Protein AF-A0AAD8AH77-F1 (afdb_monomer)

InterPro domains:
  IPR001048 Aspartate/glutamate/uridylate kinase [PF00696] (57-214)
  IPR001057 Glutamate/acetylglutamate kin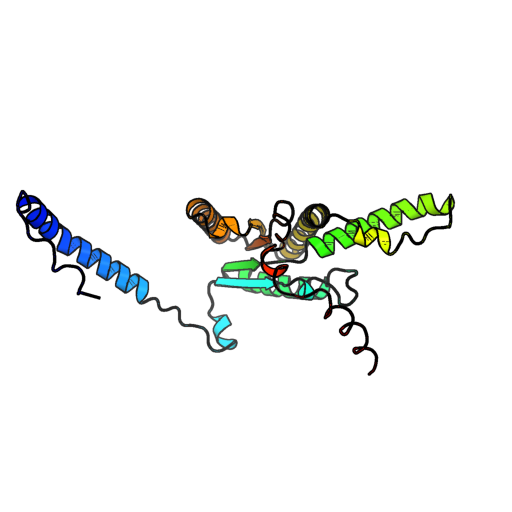ase [PR00474] (94-108)
  IPR001057 Glutamate/acetylglutamate kinase [PR00474] (146-174)
  IPR001057 Glutamate/acetylglutamate kinase [PR00474] (186-207)
  IPR036393 Acetylglutamate kinase-like superfamily [G3DSA:3.40.1160.10] (52-229)
  IPR036393 Acetylglutamate kinase-like superfamily [SSF53633] (56-211)

Solvent-accessible surface area (backbone atoms only — not comparable to full-atom values): 14225 Å² total; per-residue (Å²): 139,92,79,82,83,85,83,84,88,81,91,80,88,54,68,68,56,51,54,56,48,60,71,40,46,65,57,49,51,51,50,47,49,50,52,46,59,61,60,65,64,64,72,81,74,78,86,49,80,80,51,58,80,74,50,60,64,46,78,50,75,43,52,40,79,58,46,33,35,95,83,73,77,45,68,26,56,72,59,47,50,56,50,51,50,54,50,48,52,46,34,74,74,71,30,48,47,35,37,36,49,60,42,27,40,61,49,10,45,49,54,50,48,53,52,49,51,60,57,38,65,67,49,45,80,76,52,88,76,76,84,52,80,70,53,57,66,72,70,56,55,60,32,62,17,15,51,56,10,41,56,52,52,48,54,50,52,49,58,57,36,49,78,72,74,45,51,67,42,86,43,74,44,56,78,65,42,73,72,40,69,64,50,34,50,52,51,52,51,53,53,51,49,38,47,73,70,69,27,35,41,41,33,32,70,39,50,54,77,52,76,73,87,76,75,67,71,82,70,69,80,79,66,72,95,72,64,76,69,70,71,76,74,77,83,80,88,135

Mean predicted aligned error: 16.19 Å

Structure (mmCIF, N/CA/C/O backbone):
data_AF-A0AAD8AH77-F1
#
_entry.id   AF-A0AAD8AH77-F1
#
loop_
_atom_site.group_PDB
_atom_site.id
_atom_site.type_symbol
_atom_site.label_atom_id
_atom_site.label_alt_id
_atom_site.label_comp_id
_atom_site.label_asym_id
_atom_site.label_entity_id
_atom_site.label_seq_id
_atom_site.pdbx_PDB_ins_code
_atom_site.Cartn_x
_atom_site.Cartn_y
_atom_site.Cartn_z
_atom_site.occupancy
_atom_site.B_iso_or_equiv
_atom_site.auth_seq_id
_atom_site.auth_comp_id
_atom_site.auth_asym_id
_atom_site.auth_atom_id
_atom_site.pdbx_PDB_model_num
ATOM 1 N N . SER A 1 1 ? -6.897 -41.666 8.886 1.00 44.44 1 SER A N 1
ATOM 2 C CA . SER A 1 1 ? -5.521 -41.990 8.441 1.00 44.44 1 SER A CA 1
ATOM 3 C C . SER A 1 1 ? -4.723 -42.708 9.539 1.00 44.44 1 SER A C 1
ATOM 5 O O . SER A 1 1 ? -3.563 -42.404 9.7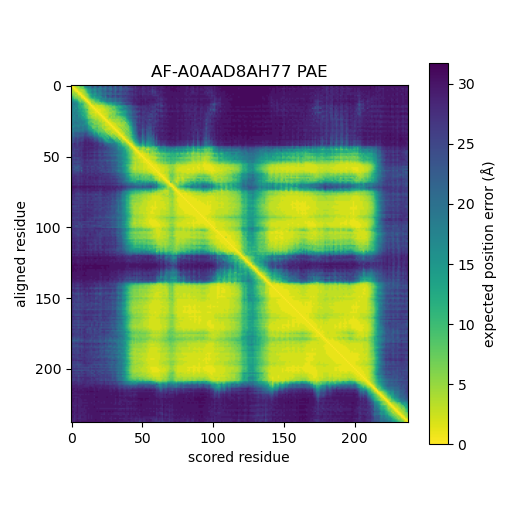74 1.00 44.44 1 SER A O 1
ATOM 7 N N . LEU A 1 2 ? -5.311 -43.738 10.163 1.00 33.12 2 LEU A N 1
ATOM 8 C CA . LEU A 1 2 ? -4.716 -44.534 11.250 1.00 33.12 2 LEU A CA 1
ATOM 9 C C . LEU A 1 2 ? -4.253 -45.918 10.740 1.00 33.12 2 LEU A C 1
ATOM 11 O O . LEU A 1 2 ? -4.530 -46.949 11.340 1.00 33.12 2 LEU A O 1
ATOM 15 N N . LYS A 1 3 ? -3.616 -45.953 9.561 1.00 31.77 3 LYS A N 1
ATOM 16 C CA . LYS A 1 3 ? -3.180 -47.199 8.893 1.00 31.77 3 LYS A CA 1
ATOM 17 C C . LYS A 1 3 ? -1.678 -47.270 8.592 1.00 31.77 3 LYS A C 1
ATOM 19 O O . LYS A 1 3 ? -1.251 -48.207 7.935 1.00 31.77 3 LYS A O 1
ATOM 24 N N . PHE A 1 4 ? -0.871 -46.337 9.104 1.00 31.09 4 PHE A N 1
ATOM 25 C CA . PHE A 1 4 ? 0.578 -46.327 8.850 1.00 31.09 4 PHE A CA 1
ATOM 26 C C . PHE A 1 4 ? 1.448 -46.728 10.056 1.00 31.09 4 PHE A C 1
ATOM 28 O O . PHE A 1 4 ? 2.666 -46.740 9.949 1.00 31.09 4 PHE A O 1
ATOM 35 N N . LEU A 1 5 ? 0.852 -47.099 11.197 1.00 31.52 5 LEU A N 1
ATOM 36 C CA . LEU A 1 5 ? 1.601 -47.346 12.441 1.00 31.52 5 LEU A CA 1
ATOM 37 C C . LEU A 1 5 ? 1.600 -48.805 12.938 1.00 31.52 5 LEU A C 1
ATOM 39 O O . LEU A 1 5 ? 1.850 -49.039 14.115 1.00 31.52 5 LEU A O 1
ATOM 43 N N . TYR A 1 6 ? 1.327 -49.794 12.076 1.00 32.38 6 TYR A N 1
ATOM 44 C CA . TYR A 1 6 ? 1.294 -51.212 12.488 1.00 32.38 6 TYR A CA 1
ATOM 45 C C . TYR A 1 6 ? 2.443 -52.083 11.954 1.00 32.38 6 TYR A C 1
ATOM 47 O O . TYR A 1 6 ? 2.422 -53.296 12.126 1.00 32.38 6 TYR A O 1
ATOM 55 N N . SER A 1 7 ? 3.481 -51.504 11.348 1.00 33.69 7 SER A N 1
ATOM 56 C CA . SER A 1 7 ? 4.607 -52.296 10.835 1.00 33.69 7 SER A CA 1
ATOM 57 C C . SER A 1 7 ? 5.953 -51.734 11.269 1.00 33.69 7 SER A C 1
ATOM 59 O O . SER A 1 7 ? 6.681 -51.163 10.468 1.00 33.69 7 SER A O 1
ATOM 61 N N . MET A 1 8 ? 6.284 -51.910 12.548 1.00 30.53 8 MET A N 1
ATOM 62 C CA . MET A 1 8 ? 7.671 -51.963 13.024 1.00 30.53 8 MET A CA 1
ATOM 63 C C . MET A 1 8 ? 7.708 -52.646 14.400 1.00 30.53 8 MET A C 1
ATOM 65 O O . MET A 1 8 ? 7.742 -52.014 15.451 1.00 30.53 8 MET A O 1
ATOM 69 N N . LYS A 1 9 ? 7.670 -53.980 14.401 1.00 37.22 9 LYS A N 1
ATOM 70 C CA . LYS A 1 9 ? 8.112 -54.792 15.539 1.00 37.22 9 LYS A CA 1
ATOM 71 C C . LYS A 1 9 ? 9.383 -55.508 15.115 1.00 37.22 9 LYS A C 1
ATOM 73 O O . LYS A 1 9 ? 9.257 -56.520 14.453 1.00 37.22 9 LYS A O 1
ATOM 78 N N . HIS A 1 10 ? 10.558 -55.030 15.531 1.00 32.75 10 HIS A N 1
ATOM 79 C CA . HIS A 1 10 ? 11.691 -55.896 15.887 1.00 32.75 10 HIS A CA 1
ATOM 80 C C . HIS A 1 10 ? 12.702 -55.168 16.802 1.00 32.75 10 HIS A C 1
ATOM 82 O O . HIS A 1 10 ? 13.381 -54.237 16.398 1.00 32.75 10 HIS A O 1
ATOM 88 N N . LYS A 1 11 ? 12.735 -55.642 18.059 1.00 36.81 11 LYS A N 1
ATOM 89 C CA . LYS A 1 11 ? 13.853 -55.790 19.018 1.00 36.81 11 LYS A CA 1
ATOM 90 C C . LYS A 1 11 ? 14.932 -54.687 19.129 1.00 36.81 11 LYS A C 1
ATOM 92 O O . LYS A 1 11 ? 15.942 -54.750 18.447 1.00 36.81 11 LYS A O 1
ATOM 97 N N . PHE A 1 12 ? 14.772 -53.802 20.119 1.00 36.53 12 PHE A N 1
ATOM 98 C CA . PHE A 1 12 ? 15.587 -53.616 21.349 1.00 36.53 12 PHE A CA 1
ATOM 99 C C . PHE A 1 12 ? 15.437 -52.162 21.855 1.00 36.53 12 PHE A C 1
ATOM 101 O O . PHE A 1 12 ? 15.471 -51.220 21.077 1.00 36.53 12 PHE A O 1
ATOM 108 N N . SER A 1 13 ? 15.251 -51.998 23.172 1.00 44.28 13 SER A N 1
ATOM 109 C CA . SER A 1 13 ? 15.088 -50.723 23.907 1.00 44.28 13 SER A CA 1
ATOM 110 C C . SER A 1 13 ? 13.854 -49.863 23.568 1.00 44.28 13 SER A C 1
ATOM 112 O O . SER A 1 13 ? 13.966 -48.724 23.131 1.00 44.28 13 SER A O 1
ATOM 114 N N . MET A 1 14 ? 12.644 -50.378 23.816 1.00 40.84 14 MET A N 1
ATOM 115 C CA . MET A 1 14 ? 11.400 -49.591 23.680 1.00 40.84 14 MET A CA 1
ATOM 116 C C . MET A 1 14 ? 10.629 -49.382 24.993 1.00 40.84 14 MET A C 1
ATOM 118 O O . MET A 1 14 ? 9.671 -48.620 25.006 1.00 40.84 14 MET A O 1
ATOM 122 N N . ALA A 1 15 ? 11.035 -49.991 26.114 1.00 45.28 15 ALA A N 1
ATOM 123 C CA . ALA A 1 15 ? 10.311 -49.842 27.384 1.00 45.28 15 ALA A CA 1
ATOM 124 C C . ALA A 1 15 ? 10.416 -48.416 27.965 1.00 45.28 15 ALA A C 1
ATOM 126 O O . ALA A 1 15 ? 9.413 -47.845 28.388 1.00 45.28 15 ALA A O 1
ATOM 127 N N . HIS A 1 16 ? 11.604 -47.799 27.912 1.00 45.91 16 HIS A N 1
ATOM 128 C CA . HIS A 1 16 ? 11.794 -46.405 28.339 1.00 45.91 16 HIS A CA 1
ATOM 129 C C . HIS A 1 16 ? 11.149 -45.399 27.382 1.00 45.91 16 HIS A C 1
ATOM 131 O O . HIS A 1 16 ? 10.589 -44.399 27.828 1.00 45.91 16 HIS A O 1
ATOM 137 N N . ILE A 1 17 ? 11.163 -45.691 26.079 1.00 49.69 17 ILE A N 1
ATOM 138 C CA . ILE A 1 17 ? 10.501 -44.860 25.069 1.00 49.69 17 ILE A CA 1
ATOM 139 C C . ILE A 1 17 ? 8.985 -44.918 25.274 1.00 49.69 17 ILE A C 1
ATOM 141 O O . ILE A 1 17 ? 8.344 -43.877 25.283 1.00 49.69 17 ILE A O 1
ATOM 145 N N . TRP A 1 18 ? 8.419 -46.098 25.546 1.00 42.09 18 TRP A N 1
ATOM 146 C CA . TRP A 1 18 ? 6.989 -46.274 25.813 1.00 42.09 18 TRP A CA 1
ATOM 147 C C . TRP A 1 18 ? 6.522 -45.559 27.090 1.00 42.09 18 TRP A C 1
ATOM 149 O O . TRP A 1 18 ? 5.491 -44.890 27.068 1.00 42.09 18 TRP A O 1
ATOM 159 N N . HIS A 1 19 ? 7.303 -45.613 28.176 1.00 48.53 19 HIS A N 1
ATOM 160 C CA . HIS A 1 19 ? 7.002 -44.867 29.407 1.00 48.53 19 HIS A CA 1
ATOM 161 C C . HIS A 1 19 ? 7.110 -43.343 29.227 1.00 48.53 19 HIS A C 1
ATOM 163 O O . HIS A 1 19 ? 6.279 -42.607 29.757 1.00 48.53 19 HIS A O 1
ATOM 169 N N . SER A 1 20 ? 8.091 -42.866 28.451 1.00 49.56 20 SER A N 1
ATOM 170 C CA . SER A 1 20 ? 8.230 -41.444 28.099 1.00 49.56 20 SER A CA 1
ATOM 171 C C . SER A 1 20 ? 7.112 -40.969 27.157 1.00 49.56 20 SER A C 1
ATOM 173 O O . SER A 1 20 ? 6.631 -39.846 27.271 1.00 49.56 20 SER A O 1
ATOM 175 N N . PHE A 1 21 ? 6.620 -41.848 26.282 1.00 44.00 21 PHE A N 1
ATOM 176 C CA . PHE A 1 21 ? 5.476 -41.572 25.413 1.00 44.00 21 PHE A CA 1
ATOM 177 C C . PHE A 1 21 ? 4.159 -41.520 26.206 1.00 44.00 21 PHE A C 1
ATOM 179 O O . PHE A 1 21 ? 3.328 -40.644 25.974 1.00 44.00 21 PHE A O 1
ATOM 186 N N . GLN A 1 22 ? 3.983 -42.405 27.198 1.00 49.88 22 GLN A N 1
ATOM 187 C CA . GLN A 1 22 ? 2.815 -42.394 28.086 1.00 49.88 22 GLN A CA 1
ATOM 188 C C . GLN A 1 22 ? 2.748 -41.159 28.990 1.00 49.88 22 GLN A C 1
ATOM 190 O O . GLN A 1 22 ? 1.652 -40.656 29.232 1.00 49.88 22 GLN A O 1
ATOM 195 N N . SER A 1 23 ? 3.887 -40.631 29.451 1.00 55.12 23 SER A N 1
ATOM 196 C CA . SER A 1 23 ? 3.912 -39.394 30.244 1.00 55.12 23 SER A CA 1
ATOM 197 C C . SER A 1 23 ? 3.643 -38.135 29.408 1.00 55.12 23 SER A C 1
ATOM 199 O O . SER A 1 23 ? 3.200 -37.123 29.952 1.00 55.12 23 SER A O 1
ATOM 201 N N . GLN A 1 24 ? 3.840 -38.204 28.085 1.00 49.66 24 GLN A N 1
ATOM 202 C CA . GLN A 1 24 ? 3.548 -37.122 27.139 1.00 49.66 24 GLN A CA 1
ATOM 203 C C . GLN A 1 24 ? 2.138 -37.189 26.528 1.00 49.66 24 GLN A C 1
ATOM 205 O O . GLN A 1 24 ? 1.665 -36.176 26.016 1.00 49.66 24 GLN A O 1
ATOM 210 N N . LEU A 1 25 ? 1.426 -38.320 26.622 1.00 50.81 25 LEU A N 1
ATOM 211 C CA . LEU A 1 25 ? 0.045 -38.469 26.128 1.00 50.81 25 LEU A CA 1
ATOM 212 C C . LEU A 1 25 ? -0.928 -37.393 26.662 1.00 50.81 25 LEU A C 1
ATOM 214 O O . LEU A 1 25 ? -1.673 -36.842 25.851 1.00 50.81 25 LEU A O 1
ATOM 218 N N . PRO A 1 26 ? -0.911 -36.999 27.955 1.00 54.31 26 PRO A N 1
ATOM 219 C CA . PRO A 1 26 ? -1.757 -35.909 28.450 1.00 54.31 26 PRO A CA 1
ATOM 220 C C . PRO A 1 26 ? -1.377 -34.536 27.873 1.00 54.31 26 PRO A C 1
ATOM 222 O O . PRO A 1 26 ? -2.256 -33.727 27.582 1.00 54.31 26 PRO A O 1
ATOM 225 N N . GLN A 1 27 ? -0.080 -34.268 27.660 1.00 54.72 27 GLN A N 1
ATOM 226 C CA . GLN A 1 27 ? 0.399 -33.018 27.050 1.00 54.72 27 GLN A CA 1
ATOM 227 C C . GLN A 1 27 ? 0.084 -32.957 25.553 1.00 54.72 27 GLN A C 1
ATOM 229 O O . GLN A 1 27 ? -0.273 -31.896 25.044 1.00 54.72 27 GLN A O 1
ATOM 234 N N . MET A 1 28 ? 0.153 -34.090 24.852 1.00 51.53 28 MET A N 1
ATOM 235 C CA . MET A 1 28 ? -0.241 -34.199 23.450 1.00 51.53 28 MET A CA 1
ATOM 236 C C . MET A 1 28 ? -1.752 -34.079 23.280 1.00 51.53 28 MET A C 1
ATOM 238 O O . MET A 1 28 ? -2.178 -33.352 22.394 1.00 51.53 28 MET A O 1
ATOM 242 N N . ALA A 1 29 ? -2.556 -34.659 24.176 1.00 53.12 29 ALA A N 1
ATOM 243 C CA . ALA A 1 29 ? -4.005 -34.461 24.200 1.00 53.12 29 ALA A CA 1
ATOM 244 C C . ALA A 1 29 ? -4.386 -32.999 24.499 1.00 53.12 29 ALA A C 1
ATOM 246 O O . ALA A 1 29 ? -5.311 -32.474 23.887 1.00 53.12 29 ALA A O 1
ATOM 247 N N . GLN A 1 30 ? -3.644 -32.299 25.368 1.00 51.59 30 GLN A N 1
ATOM 248 C CA . GLN A 1 30 ? -3.813 -30.856 25.594 1.00 51.59 30 GLN A CA 1
ATOM 249 C C . GLN A 1 30 ? -3.328 -30.000 24.411 1.00 51.59 30 GLN A C 1
ATOM 251 O O . GLN A 1 30 ? -3.926 -28.961 24.132 1.00 51.59 30 GLN A O 1
ATOM 256 N N . MET A 1 31 ? -2.276 -30.407 23.689 1.00 51.34 31 MET A N 1
ATOM 257 C CA . MET A 1 31 ? -1.846 -29.755 22.443 1.00 51.34 31 MET A CA 1
ATOM 258 C C . MET A 1 31 ? -2.809 -30.023 21.287 1.00 51.34 31 MET A C 1
ATOM 260 O O . MET A 1 31 ? -3.047 -29.118 20.494 1.00 51.34 31 MET A O 1
ATOM 264 N N . GLU A 1 32 ? -3.391 -31.218 21.195 1.00 50.78 32 GLU A N 1
ATOM 265 C CA . GLU A 1 32 ? -4.454 -31.550 20.248 1.00 50.78 32 GLU A CA 1
ATOM 266 C C . GLU A 1 32 ? -5.732 -30.806 20.600 1.00 50.78 32 GLU A C 1
ATOM 268 O O . GLU A 1 32 ? -6.291 -30.174 19.717 1.00 50.78 32 GLU A O 1
ATOM 273 N N . GLN A 1 33 ? -6.147 -30.736 21.866 1.00 48.91 33 GLN A N 1
ATOM 274 C CA . GLN A 1 33 ? -7.271 -29.895 22.288 1.00 48.91 33 GLN A CA 1
ATOM 275 C C . GLN A 1 33 ? -7.004 -28.410 22.018 1.00 48.91 33 GLN A C 1
ATOM 277 O O . GLN A 1 33 ? -7.863 -27.750 21.446 1.00 48.91 33 GLN A O 1
ATOM 282 N N . LYS A 1 34 ? -5.804 -27.877 22.302 1.00 46.44 34 LYS A N 1
ATOM 283 C CA . LYS A 1 34 ? -5.429 -26.505 21.904 1.00 46.44 34 LYS A CA 1
ATOM 284 C C . LYS A 1 34 ? -5.451 -26.322 20.385 1.00 46.44 34 LYS A C 1
ATOM 286 O O . LYS A 1 34 ? -5.966 -25.313 19.918 1.00 46.44 34 LYS A O 1
ATOM 291 N N . ARG A 1 35 ? -4.954 -27.283 19.598 1.00 45.41 35 ARG A N 1
ATOM 292 C CA . ARG A 1 35 ? -5.036 -27.266 18.123 1.00 45.41 35 ARG A CA 1
ATOM 293 C C . ARG A 1 35 ? -6.480 -27.352 17.626 1.00 45.41 35 ARG A C 1
ATOM 295 O O . ARG A 1 35 ? -6.804 -26.710 16.634 1.00 45.41 35 ARG A O 1
ATOM 302 N N . THR A 1 36 ? -7.346 -28.080 18.325 1.00 43.41 36 THR A N 1
ATOM 303 C CA . THR A 1 36 ? -8.767 -28.244 17.986 1.00 43.41 36 THR A CA 1
ATOM 304 C C . THR A 1 36 ? -9.553 -26.974 18.320 1.00 43.41 36 THR A C 1
ATOM 306 O O . THR A 1 36 ? -10.278 -26.482 17.467 1.00 43.41 36 THR A O 1
ATOM 309 N N . VAL A 1 37 ? -9.299 -26.343 19.473 1.00 50.31 37 VAL A N 1
ATOM 310 C CA . VAL A 1 37 ? -9.876 -25.040 19.863 1.00 50.31 37 VAL A CA 1
ATOM 311 C C . VAL A 1 37 ? -9.377 -23.902 18.957 1.00 50.31 37 VAL A C 1
ATOM 313 O O . VAL A 1 37 ? -10.133 -22.993 18.617 1.00 50.31 37 VAL A O 1
ATOM 316 N N . ILE A 1 38 ? -8.119 -23.953 18.500 1.00 51.03 38 ILE A N 1
ATOM 317 C CA . ILE A 1 38 ? -7.594 -23.020 17.486 1.00 51.03 38 ILE A CA 1
ATOM 318 C C . ILE A 1 38 ? -8.266 -23.260 16.118 1.00 51.03 38 ILE A C 1
ATOM 320 O O . ILE A 1 38 ? -8.552 -22.291 15.413 1.00 51.03 38 ILE A 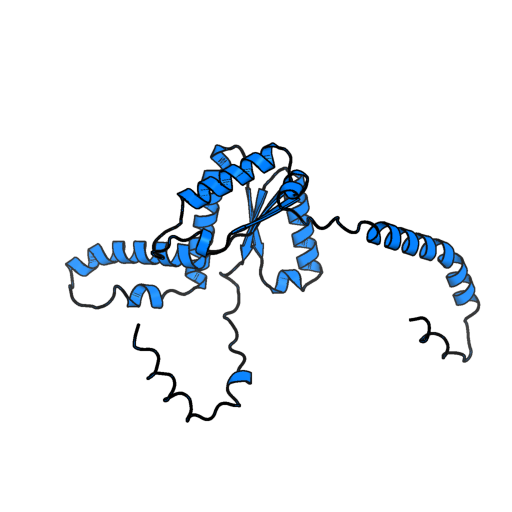O 1
ATOM 324 N N . ASN A 1 39 ? -8.586 -24.512 15.769 1.00 43.88 39 ASN A N 1
ATOM 325 C CA . ASN A 1 39 ? -9.298 -24.879 14.536 1.00 43.88 39 ASN A CA 1
ATOM 326 C C . ASN A 1 39 ? -10.818 -24.628 14.576 1.00 43.88 39 ASN A C 1
ATOM 328 O O . ASN A 1 39 ? -11.436 -24.503 13.519 1.00 43.88 39 ASN A O 1
ATOM 332 N N . GLU A 1 40 ? -11.429 -24.511 15.758 1.00 41.88 40 GLU A N 1
ATOM 333 C CA . GLU A 1 40 ? -12.857 -24.195 15.924 1.00 41.88 40 GLU A CA 1
ATOM 334 C C . GLU A 1 40 ? -13.186 -22.710 15.764 1.00 41.88 40 GLU A C 1
ATOM 336 O O . GLU A 1 40 ? -14.344 -22.361 15.531 1.00 41.88 40 GLU A O 1
ATOM 341 N N . ARG A 1 41 ? -12.182 -21.823 15.728 1.00 48.09 41 ARG A N 1
ATOM 342 C CA . ARG A 1 41 ? -12.344 -20.501 15.103 1.00 48.09 41 ARG A CA 1
ATOM 343 C C . ARG A 1 41 ? -12.412 -20.652 13.581 1.00 48.09 41 ARG A C 1
ATOM 345 O O . ARG A 1 41 ? -11.635 -20.041 12.846 1.00 48.09 41 ARG A O 1
ATOM 352 N N . ARG A 1 42 ? -13.378 -21.429 13.082 1.00 51.00 42 ARG A N 1
ATOM 353 C CA . ARG A 1 42 ? -13.903 -21.245 11.729 1.00 51.00 42 ARG A CA 1
ATOM 354 C C . ARG A 1 42 ? -14.344 -19.791 11.660 1.00 51.00 42 ARG A C 1
ATOM 356 O O . ARG A 1 42 ? -15.362 -19.412 12.233 1.00 51.00 42 ARG A O 1
ATOM 363 N N . ARG A 1 43 ? -13.518 -18.958 11.022 1.00 59.66 43 ARG A N 1
ATOM 364 C CA . ARG A 1 43 ? -13.865 -17.579 10.688 1.00 59.66 43 ARG A CA 1
ATOM 365 C C . ARG A 1 43 ? -15.232 -17.638 10.023 1.00 59.66 43 ARG A C 1
ATOM 367 O O . ARG A 1 43 ? -15.366 -18.310 9.003 1.00 59.66 43 ARG A O 1
ATOM 374 N N . VAL A 1 44 ? -16.227 -16.983 10.616 1.00 64.25 44 VAL A N 1
ATOM 375 C CA . VAL A 1 44 ? -17.503 -16.751 9.943 1.00 64.25 44 VAL A CA 1
ATOM 376 C C . VAL A 1 44 ? -17.143 -16.049 8.639 1.00 64.25 44 VAL A C 1
ATOM 378 O O . VAL A 1 44 ? -16.641 -14.926 8.650 1.00 64.25 44 VAL A O 1
ATOM 381 N N . MET A 1 45 ? -17.257 -16.766 7.524 1.00 70.94 45 MET A N 1
ATOM 382 C CA . MET A 1 45 ? -17.053 -16.177 6.212 1.00 70.94 45 MET A CA 1
ATOM 383 C C . MET A 1 45 ? -18.212 -15.215 6.004 1.00 70.94 45 MET A C 1
ATOM 385 O O . MET A 1 45 ? -19.371 -15.614 6.123 1.00 70.94 45 MET A O 1
ATOM 389 N N . PHE A 1 46 ? -17.902 -13.947 5.751 1.00 79.19 46 PHE A N 1
ATOM 390 C CA . PHE A 1 46 ? -18.932 -12.986 5.395 1.00 79.19 46 PHE A CA 1
ATOM 391 C C . PHE A 1 46 ? -19.540 -13.412 4.057 1.00 79.19 46 PHE A C 1
ATOM 393 O O . PHE A 1 46 ? -18.828 -13.546 3.064 1.00 79.19 46 PHE A O 1
ATOM 400 N N . THR A 1 47 ? -20.842 -13.667 4.051 1.00 80.88 47 THR A N 1
ATOM 401 C CA . THR A 1 47 ? -21.618 -14.041 2.866 1.00 80.88 47 THR A CA 1
ATOM 402 C C . THR A 1 47 ? -22.317 -12.838 2.242 1.00 80.88 47 THR A C 1
ATOM 404 O O . THR A 1 47 ? -22.609 -12.864 1.051 1.00 80.88 47 THR A O 1
ATOM 407 N N . ASP A 1 48 ? -22.546 -11.771 3.015 1.00 83.44 48 ASP A N 1
ATOM 408 C CA . ASP A 1 48 ? -23.214 -10.551 2.558 1.00 83.44 48 ASP A CA 1
ATOM 409 C C . ASP A 1 48 ? -22.382 -9.295 2.856 1.00 83.44 48 ASP A C 1
ATOM 411 O O . ASP A 1 48 ? -21.744 -9.171 3.907 1.00 83.44 48 ASP A O 1
ATOM 415 N N . ARG A 1 49 ? -22.430 -8.316 1.944 1.00 82.06 49 ARG A N 1
ATOM 416 C CA . ARG A 1 49 ? -21.689 -7.052 2.062 1.00 82.06 49 ARG A CA 1
ATOM 417 C C . ARG A 1 49 ? -22.033 -6.281 3.340 1.00 82.06 49 ARG A C 1
ATOM 419 O O . ARG A 1 49 ? -21.155 -5.645 3.917 1.00 82.06 49 ARG A O 1
ATOM 426 N N . LYS A 1 50 ? -23.272 -6.364 3.831 1.00 84.81 50 LYS A N 1
ATOM 427 C CA . LYS A 1 50 ? -23.710 -5.719 5.079 1.00 84.81 50 LYS A CA 1
ATOM 428 C C . LYS A 1 50 ? -22.984 -6.267 6.301 1.00 84.81 50 LYS A C 1
ATOM 430 O O . LYS A 1 50 ? -22.925 -5.579 7.316 1.00 84.81 50 LYS A O 1
ATOM 435 N N . GLN A 1 51 ? -22.432 -7.477 6.229 1.00 83.56 51 GLN A N 1
ATOM 436 C CA . GLN A 1 51 ? -21.702 -8.078 7.342 1.00 83.56 51 GLN A CA 1
ATOM 437 C C . GLN A 1 51 ? -20.289 -7.500 7.497 1.00 83.56 51 GLN A C 1
ATOM 439 O O . GLN A 1 51 ? -19.727 -7.575 8.588 1.00 83.56 51 GLN A O 1
ATOM 444 N N . LEU A 1 52 ? -19.746 -6.839 6.464 1.00 81.25 52 LEU A N 1
ATOM 445 C CA . LEU A 1 52 ? -18.440 -6.169 6.529 1.00 81.25 52 LEU A CA 1
ATOM 446 C C . LEU A 1 52 ? -18.391 -5.062 7.592 1.00 81.25 52 LEU A C 1
ATOM 448 O O . LEU A 1 52 ? -17.314 -4.724 8.077 1.00 81.25 52 LEU A O 1
ATOM 452 N N . LYS A 1 53 ? -19.546 -4.534 8.023 1.00 82.06 53 LYS A N 1
ATOM 453 C CA . LYS A 1 53 ? -19.620 -3.573 9.134 1.00 82.06 53 LYS A CA 1
ATOM 454 C C . LYS A 1 53 ? -19.135 -4.149 10.473 1.00 82.06 53 LYS A C 1
ATOM 456 O O . LYS A 1 53 ? -18.765 -3.388 11.350 1.00 82.06 53 LYS A O 1
ATOM 461 N N . TYR A 1 54 ? -19.118 -5.474 10.618 1.00 84.56 54 TYR A N 1
ATOM 462 C CA . TYR A 1 54 ? -18.637 -6.166 11.817 1.00 84.56 54 TYR A CA 1
ATOM 463 C C . TYR A 1 54 ? -17.177 -6.627 11.696 1.00 84.56 54 TYR A C 1
ATOM 465 O O . TYR A 1 54 ? -16.645 -7.262 12.608 1.00 84.56 54 TYR A O 1
ATOM 473 N N . ALA A 1 55 ? -16.520 -6.365 10.564 1.00 88.19 55 ALA A N 1
ATOM 474 C CA . ALA A 1 55 ? -15.142 -6.771 10.356 1.00 88.19 55 ALA A CA 1
ATOM 475 C C . ALA A 1 55 ? -14.196 -5.904 11.198 1.00 88.19 55 ALA A C 1
ATOM 477 O O . ALA A 1 55 ? -14.053 -4.707 10.956 1.00 88.19 55 ALA A O 1
ATOM 478 N N . ARG A 1 56 ? -13.508 -6.539 12.154 1.00 91.56 56 ARG A N 1
ATOM 479 C CA . ARG A 1 56 ? -12.458 -5.900 12.965 1.00 91.56 56 ARG A CA 1
ATOM 480 C C . ARG A 1 56 ? -11.247 -5.477 12.130 1.00 91.56 56 ARG A C 1
ATOM 482 O O . ARG A 1 56 ? -10.648 -4.445 12.407 1.00 91.56 56 ARG A O 1
ATOM 489 N N . ARG A 1 57 ? -10.868 -6.300 11.147 1.00 93.19 57 ARG A N 1
ATOM 490 C CA . ARG A 1 57 ? -9.709 -6.076 10.278 1.00 93.19 57 ARG A CA 1
ATOM 491 C C . ARG A 1 57 ? -10.146 -6.007 8.825 1.00 93.19 57 ARG A C 1
ATOM 493 O O . ARG A 1 57 ? -10.812 -6.922 8.342 1.00 93.19 57 ARG A O 1
ATOM 500 N N . LEU A 1 58 ? -9.737 -4.945 8.146 1.00 94.25 58 LEU A N 1
ATOM 501 C CA . LEU A 1 58 ? -10.055 -4.656 6.756 1.00 94.25 58 LEU A CA 1
ATOM 502 C C . LEU A 1 58 ? -8.772 -4.674 5.929 1.00 94.25 58 LEU A C 1
ATOM 504 O O . LEU A 1 58 ? -7.809 -3.984 6.248 1.00 94.25 58 LEU A O 1
ATOM 508 N N . VAL A 1 59 ? -8.768 -5.464 4.855 1.00 95.56 59 VAL A N 1
ATOM 509 C CA . VAL A 1 59 ? -7.707 -5.443 3.842 1.00 95.56 59 VAL A CA 1
ATOM 510 C C . VAL A 1 59 ? -8.304 -4.868 2.567 1.00 95.56 59 VAL A C 1
ATOM 512 O O . VA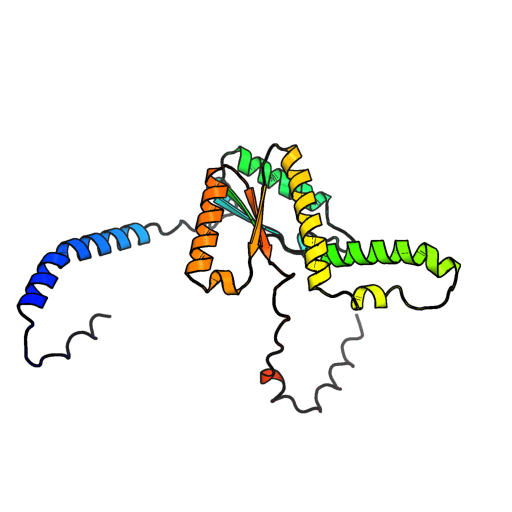L A 1 59 ? -9.152 -5.500 1.938 1.00 95.56 59 VAL A O 1
ATOM 515 N N . VAL A 1 60 ? -7.878 -3.665 2.198 1.00 94.94 60 VAL A N 1
ATOM 516 C CA . VAL A 1 60 ? -8.391 -2.923 1.045 1.00 94.94 60 VAL A CA 1
ATOM 517 C C . VAL A 1 60 ? -7.384 -3.018 -0.090 1.00 94.94 60 VAL A C 1
ATOM 519 O O . VAL A 1 60 ? -6.289 -2.467 -0.008 1.00 94.94 60 VAL A O 1
ATOM 522 N N . LYS A 1 61 ? -7.746 -3.738 -1.155 1.00 94.62 61 LYS A N 1
ATOM 523 C CA . LYS A 1 61 ? -6.897 -3.897 -2.338 1.00 94.62 61 LYS A CA 1
ATOM 524 C C . LYS A 1 61 ? -7.276 -2.893 -3.423 1.00 94.62 61 LYS A C 1
ATOM 526 O O . LYS A 1 61 ? -8.416 -2.863 -3.877 1.00 94.62 61 LYS A O 1
ATOM 531 N N . LEU A 1 62 ? -6.284 -2.154 -3.897 1.00 91.31 62 LEU A N 1
ATOM 532 C CA . LEU A 1 62 ? -6.362 -1.213 -5.004 1.00 91.31 62 LEU A CA 1
ATOM 533 C C . LEU A 1 62 ? -5.552 -1.763 -6.180 1.00 91.31 62 LEU A C 1
ATOM 535 O O . LEU A 1 62 ? -4.326 -1.846 -6.126 1.00 91.31 62 LEU A O 1
ATOM 539 N N . GLY A 1 63 ? -6.245 -2.177 -7.240 1.00 86.00 63 GLY A N 1
ATOM 540 C CA . GLY A 1 63 ? -5.600 -2.579 -8.491 1.00 86.00 63 GLY A CA 1
ATOM 541 C C . GLY A 1 63 ? -5.170 -1.371 -9.326 1.00 86.00 63 GLY A C 1
ATOM 542 O O . GLY A 1 63 ? -5.699 -0.275 -9.143 1.00 86.00 63 GLY A O 1
ATOM 543 N N . SER A 1 64 ? -4.267 -1.582 -10.287 1.00 77.94 64 SER A N 1
ATOM 544 C CA . SER A 1 64 ? -3.761 -0.514 -11.163 1.00 77.94 64 SER A CA 1
ATOM 545 C C . SER A 1 64 ? -4.883 0.271 -11.845 1.00 77.94 64 SER A C 1
ATOM 547 O O . SER A 1 64 ? -4.861 1.489 -11.780 1.00 77.94 64 SER A O 1
ATOM 549 N N . ALA A 1 65 ? -5.925 -0.396 -12.355 1.00 78.25 65 ALA A N 1
ATOM 550 C CA . ALA A 1 65 ? -7.072 0.255 -13.006 1.00 78.25 65 ALA A CA 1
ATOM 551 C C . ALA A 1 65 ? -7.896 1.178 -12.083 1.00 78.25 65 ALA A C 1
ATOM 553 O O . ALA A 1 65 ? -8.606 2.068 -12.544 1.00 78.25 65 ALA A O 1
ATOM 554 N N . VAL A 1 66 ? -7.824 0.971 -10.764 1.00 77.50 66 VAL A N 1
ATOM 555 C CA . VAL A 1 66 ? -8.473 1.858 -9.785 1.00 77.50 66 VAL A CA 1
ATOM 556 C C . VAL A 1 66 ? -7.611 3.097 -9.554 1.00 77.50 66 VAL A C 1
ATOM 558 O O . VAL A 1 66 ? -8.140 4.188 -9.351 1.00 77.50 66 VAL A O 1
ATOM 561 N N . ILE A 1 67 ? -6.293 2.929 -9.610 1.00 75.94 67 ILE A N 1
ATOM 562 C CA . ILE A 1 67 ? -5.302 3.963 -9.323 1.00 75.94 67 ILE A CA 1
ATOM 563 C C . ILE A 1 67 ? -5.043 4.839 -10.556 1.00 75.94 67 ILE A C 1
ATOM 565 O O . ILE A 1 67 ? -4.781 6.026 -10.392 1.00 75.94 67 ILE A O 1
ATOM 569 N N . THR A 1 68 ? -5.155 4.301 -11.771 1.00 75.88 68 THR A N 1
ATOM 570 C CA . THR A 1 68 ? -4.953 5.030 -13.030 1.00 75.88 68 THR A CA 1
ATOM 571 C C . THR A 1 68 ? -6.269 5.544 -13.615 1.00 75.88 68 THR A C 1
ATOM 573 O O . THR A 1 68 ? -7.351 4.995 -13.382 1.00 75.88 68 THR A O 1
ATOM 576 N N . ARG A 1 69 ? -6.183 6.641 -14.367 1.00 75.62 69 ARG A N 1
ATOM 577 C CA . ARG A 1 69 ? -7.262 7.136 -15.226 1.00 75.62 69 ARG A CA 1
ATOM 578 C C . ARG A 1 69 ? -7.371 6.273 -16.488 1.00 75.62 69 ARG A C 1
ATOM 580 O O . ARG A 1 69 ? -6.439 5.555 -16.841 1.00 75.62 69 ARG A O 1
ATOM 587 N N . GLU A 1 70 ? -8.526 6.347 -17.144 1.00 64.06 70 GLU A N 1
ATOM 588 C CA . GLU A 1 70 ? -8.839 5.599 -18.375 1.00 64.06 70 GLU A CA 1
ATOM 589 C C . GLU A 1 70 ? -7.979 6.025 -19.571 1.00 64.06 70 GLU A C 1
ATOM 591 O O . GLU A 1 70 ? -7.785 5.244 -20.492 1.00 64.06 70 GLU A O 1
ATOM 596 N N . ASP A 1 71 ? -7.425 7.237 -19.529 1.00 60.19 71 ASP A N 1
ATOM 597 C CA . ASP A 1 71 ? -6.478 7.753 -20.520 1.00 60.19 71 ASP A CA 1
ATOM 598 C C . ASP A 1 71 ? -5.052 7.202 -20.336 1.00 60.19 71 ASP A C 1
ATOM 600 O O . ASP A 1 71 ? -4.161 7.593 -21.076 1.00 60.19 71 ASP A O 1
ATOM 604 N N . GLU A 1 72 ? -4.810 6.342 -19.335 1.00 57.69 72 GLU A N 1
ATOM 605 C CA . GLU A 1 72 ? -3.484 5.833 -18.935 1.00 57.69 72 GLU A CA 1
ATOM 606 C C . GLU A 1 72 ? -2.435 6.934 -18.658 1.00 57.69 72 GLU A C 1
ATOM 608 O O . GLU A 1 72 ? -1.244 6.658 -18.495 1.00 57.69 72 GLU A O 1
ATOM 613 N N . HIS A 1 73 ? -2.864 8.194 -18.550 1.00 59.19 73 HIS A N 1
ATOM 614 C CA . HIS A 1 73 ? -1.998 9.373 -18.494 1.00 59.19 73 HIS A CA 1
ATOM 615 C C . HIS A 1 73 ? -2.051 10.086 -17.140 1.00 59.19 73 HIS A C 1
ATOM 617 O O . HIS A 1 73 ? -1.598 11.224 -17.007 1.00 59.19 73 HIS A O 1
ATOM 623 N N . GLY A 1 74 ? -2.590 9.436 -16.109 1.00 66.50 74 GLY A N 1
ATOM 624 C CA . GLY A 1 74 ? -2.736 10.051 -14.797 1.00 66.50 74 GLY A CA 1
ATOM 625 C C . GLY A 1 74 ? -3.163 9.099 -13.696 1.00 66.50 74 GLY A C 1
ATOM 626 O O . GLY A 1 74 ? -3.768 8.054 -13.941 1.00 66.50 74 GLY A O 1
ATOM 627 N N . LEU A 1 75 ? -2.924 9.517 -12.453 1.00 77.00 75 LEU A N 1
ATOM 628 C CA . LEU A 1 75 ? -3.594 8.938 -11.294 1.00 77.00 75 LEU A CA 1
ATOM 629 C C . LEU A 1 75 ? -5.047 9.412 -11.235 1.00 77.00 75 LEU A C 1
ATOM 631 O O . LEU A 1 75 ? -5.343 10.596 -11.412 1.00 77.00 75 LEU A O 1
ATOM 635 N N . ALA A 1 76 ? -5.964 8.501 -10.925 1.00 85.00 76 ALA A N 1
ATOM 636 C CA . ALA A 1 76 ? -7.357 8.809 -10.634 1.00 85.00 76 ALA A CA 1
ATOM 637 C C . ALA A 1 76 ? -7.483 9.401 -9.217 1.00 85.00 76 ALA A C 1
ATOM 639 O O . ALA A 1 76 ? -8.081 8.794 -8.329 1.00 85.00 76 ALA A O 1
ATOM 640 N N . LEU A 1 77 ? -6.907 10.592 -9.001 1.00 85.81 77 LEU A N 1
ATOM 641 C CA . LEU A 1 77 ? -6.781 11.226 -7.682 1.00 85.81 77 LEU A CA 1
ATOM 642 C C . LEU A 1 77 ? -8.114 11.351 -6.939 1.00 85.81 77 LEU A C 1
ATOM 644 O O . LEU A 1 77 ? -8.167 11.030 -5.761 1.00 85.81 77 LEU A O 1
ATOM 648 N N . GLY A 1 78 ? -9.200 11.737 -7.618 1.00 88.69 78 GLY A N 1
ATOM 649 C CA . GLY A 1 78 ? -10.520 11.831 -6.980 1.00 88.69 78 GLY A CA 1
ATOM 650 C C . GLY A 1 78 ? -11.034 10.482 -6.464 1.00 88.69 78 GLY A C 1
ATOM 651 O O . GLY A 1 78 ? -11.574 10.396 -5.364 1.00 88.69 78 GLY A O 1
ATOM 652 N N . ARG A 1 79 ? -10.799 9.400 -7.221 1.00 90.00 79 ARG A N 1
ATOM 653 C CA . ARG A 1 79 ? -11.152 8.039 -6.796 1.00 90.00 79 ARG A CA 1
ATOM 654 C C . ARG A 1 79 ? -10.283 7.596 -5.623 1.00 90.00 79 ARG A C 1
ATOM 656 O O . ARG A 1 79 ? -10.784 6.992 -4.682 1.00 90.00 79 ARG A O 1
ATOM 663 N N . LEU A 1 80 ? -8.993 7.912 -5.678 1.00 91.31 80 LEU A N 1
ATOM 664 C CA . LEU A 1 80 ? -8.046 7.567 -4.630 1.00 91.31 80 LEU A CA 1
ATOM 665 C C . LEU A 1 80 ? -8.357 8.298 -3.319 1.00 91.31 80 LEU A C 1
ATOM 667 O O . LEU A 1 80 ? -8.407 7.653 -2.278 1.00 91.31 80 LEU A O 1
ATOM 671 N N . ALA A 1 81 ? -8.647 9.597 -3.389 1.00 93.12 81 ALA A N 1
ATOM 672 C CA . ALA A 1 81 ? -9.050 10.413 -2.250 1.00 93.12 81 ALA A CA 1
ATOM 673 C C . ALA A 1 81 ? -10.319 9.864 -1.587 1.00 93.12 81 ALA A C 1
ATOM 675 O O . ALA A 1 81 ? -10.319 9.641 -0.383 1.00 93.12 81 ALA A O 1
ATOM 676 N N . SER A 1 82 ? -11.349 9.529 -2.374 1.00 95.00 82 SER A N 1
ATOM 677 C CA . SER A 1 82 ? -12.586 8.933 -1.847 1.00 95.00 82 SER A CA 1
ATOM 678 C C . SER A 1 82 ? -12.358 7.583 -1.152 1.00 95.00 82 SER A C 1
ATOM 680 O O . SER A 1 82 ? -13.039 7.257 -0.181 1.00 95.00 82 SER A O 1
ATOM 682 N N . ILE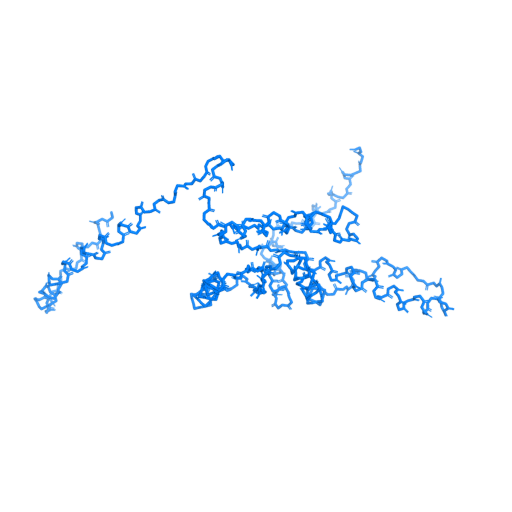 A 1 83 ? -11.403 6.776 -1.627 1.00 94.94 83 ILE A N 1
ATOM 683 C CA . ILE A 1 83 ? -11.063 5.507 -0.969 1.00 94.94 83 ILE A CA 1
ATOM 684 C C . ILE A 1 83 ? -10.258 5.756 0.308 1.00 94.94 83 ILE A C 1
ATOM 686 O O . ILE A 1 83 ? -10.520 5.107 1.317 1.00 94.94 83 ILE A O 1
ATOM 690 N N . VAL A 1 84 ? -9.295 6.682 0.283 1.00 96.38 84 VAL A N 1
ATOM 691 C CA . VAL A 1 84 ? -8.521 7.054 1.475 1.00 96.38 84 VAL A CA 1
ATOM 692 C C . VAL A 1 84 ? -9.432 7.597 2.569 1.00 96.38 84 VAL A C 1
ATOM 694 O O . VAL A 1 84 ? -9.290 7.171 3.709 1.00 96.38 84 VAL A O 1
ATOM 697 N N . GLU A 1 85 ? -10.397 8.445 2.220 1.00 97.06 85 GLU A N 1
ATOM 698 C CA . GLU A 1 85 ? -11.422 8.953 3.134 1.00 97.06 85 GLU A CA 1
ATOM 699 C C . GLU A 1 85 ? -12.165 7.811 3.839 1.00 97.06 85 GLU A C 1
ATOM 701 O O . GLU A 1 85 ? -12.134 7.713 5.062 1.00 97.06 85 GLU A O 1
ATOM 706 N N . GLN A 1 86 ? -12.723 6.867 3.076 1.00 96.19 86 GLN A N 1
ATOM 707 C CA . GLN A 1 86 ? -13.446 5.716 3.635 1.00 96.19 86 GLN A CA 1
ATOM 708 C C . GLN A 1 86 ? -12.559 4.819 4.513 1.00 96.19 86 GLN A C 1
ATOM 710 O O . GLN A 1 86 ? -13.013 4.265 5.517 1.00 96.19 86 GLN A O 1
ATOM 715 N N . VAL A 1 87 ? -11.288 4.637 4.137 1.00 96.75 87 VAL A N 1
ATOM 716 C CA . VAL A 1 87 ? -10.329 3.868 4.944 1.00 96.75 87 VAL A CA 1
ATOM 717 C C . VAL A 1 87 ? -9.994 4.611 6.235 1.00 96.75 87 VAL A C 1
ATOM 719 O O . VAL A 1 87 ? -9.926 3.978 7.288 1.00 96.75 87 VAL A O 1
ATOM 722 N N . ALA A 1 88 ? -9.808 5.929 6.173 1.00 97.31 88 ALA A N 1
ATOM 723 C CA . ALA A 1 88 ? -9.543 6.761 7.336 1.00 97.31 88 ALA A CA 1
ATOM 724 C C . ALA A 1 88 ? -10.731 6.757 8.306 1.00 97.31 88 ALA A C 1
ATOM 726 O O . ALA A 1 88 ? -10.523 6.543 9.496 1.00 97.31 88 ALA A O 1
ATOM 727 N N . GLU A 1 89 ? -11.966 6.877 7.813 1.00 96.19 89 GLU A N 1
ATOM 728 C CA . GLU A 1 89 ? -13.182 6.741 8.626 1.00 96.19 89 GLU A CA 1
ATOM 729 C C . GLU A 1 89 ? -13.227 5.388 9.347 1.00 96.19 89 GLU A C 1
ATOM 731 O O . GLU A 1 89 ? -13.327 5.335 10.572 1.00 96.19 89 GLU A O 1
ATOM 736 N N . CYS A 1 90 ? -13.051 4.284 8.611 1.00 94.81 90 CYS A N 1
ATOM 737 C CA . CYS A 1 90 ? -13.014 2.945 9.203 1.00 94.81 90 CYS A CA 1
ATOM 738 C C . CYS A 1 90 ? -11.902 2.801 10.253 1.00 94.81 90 CYS A C 1
ATOM 740 O O . CYS A 1 90 ? -12.075 2.114 11.260 1.00 94.81 90 CYS A O 1
ATOM 742 N N . HIS A 1 91 ? -10.745 3.415 10.017 1.00 96.12 91 HIS A N 1
ATOM 743 C CA . HIS A 1 91 ? -9.630 3.387 10.951 1.00 96.12 91 HIS A CA 1
ATOM 744 C C . HIS A 1 91 ? -9.928 4.190 12.227 1.00 96.12 91 HIS A C 1
ATOM 746 O O . HIS A 1 91 ? -9.666 3.701 13.325 1.00 96.12 91 HIS A O 1
ATOM 752 N N . LEU A 1 92 ? -10.543 5.369 12.099 1.00 94.38 92 LEU A N 1
ATOM 753 C CA . LEU A 1 92 ? -10.970 6.213 13.221 1.00 94.38 92 LEU A CA 1
ATOM 754 C C . LEU A 1 92 ? -12.112 5.583 14.038 1.00 94.38 92 LEU A C 1
ATOM 756 O O . LEU A 1 92 ? -12.199 5.814 15.241 1.00 94.38 92 LEU A O 1
ATOM 760 N N . GLU A 1 93 ? -12.927 4.713 13.434 1.00 94.44 93 GLU A N 1
ATOM 761 C CA . GLU A 1 93 ? -13.873 3.836 14.147 1.00 94.44 93 GLU A CA 1
ATOM 762 C C . GLU A 1 93 ? -13.183 2.740 14.995 1.00 94.44 93 GLU A C 1
ATOM 764 O O . GLU A 1 93 ? -13.855 1.968 15.682 1.00 94.44 93 GLU A O 1
ATOM 769 N N . GLY A 1 94 ? -11.850 2.633 14.947 1.00 93.50 94 GLY A N 1
ATOM 770 C CA . GLY A 1 94 ? -11.063 1.649 15.693 1.00 93.50 94 GLY A CA 1
ATOM 771 C C . GLY A 1 94 ? -10.832 0.331 14.951 1.00 93.50 94 GLY A C 1
ATOM 772 O O . GLY A 1 94 ? -10.478 -0.675 15.573 1.00 93.50 94 GLY A O 1
ATOM 773 N N . ARG A 1 95 ? -11.041 0.294 13.627 1.00 95.00 95 ARG A N 1
ATOM 774 C CA . ARG A 1 95 ? -10.780 -0.906 12.818 1.00 95.00 95 ARG A CA 1
ATOM 775 C C . ARG A 1 95 ? -9.329 -0.968 12.359 1.00 95.00 95 ARG A C 1
ATOM 777 O O . ARG A 1 95 ? -8.699 0.023 11.989 1.00 95.00 95 ARG A O 1
ATOM 784 N N . GLU A 1 96 ? -8.818 -2.189 12.289 1.00 96.50 96 GLU A N 1
ATOM 785 C CA . GLU A 1 96 ? -7.466 -2.470 11.818 1.00 96.50 96 GLU A CA 1
ATOM 786 C C . GLU A 1 96 ? -7.461 -2.459 10.283 1.00 96.50 96 GLU A C 1
ATOM 788 O O . GLU A 1 96 ? -7.899 -3.421 9.646 1.00 96.50 96 GLU A O 1
ATOM 793 N N . CYS A 1 97 ? -6.995 -1.369 9.678 1.00 96.94 97 CYS A N 1
ATOM 794 C CA . CYS A 1 97 ? -6.996 -1.197 8.227 1.00 96.94 97 CYS A CA 1
ATOM 795 C C . CYS A 1 97 ? -5.615 -1.487 7.629 1.00 96.94 97 CYS A C 1
ATOM 797 O O . CYS A 1 97 ? -4.598 -1.018 8.130 1.00 96.94 97 CYS A O 1
ATOM 799 N N . ILE A 1 98 ? -5.589 -2.253 6.540 1.00 98.06 98 ILE A N 1
ATOM 800 C CA . ILE A 1 98 ? -4.398 -2.559 5.744 1.00 98.06 98 ILE A CA 1
ATOM 801 C C . ILE A 1 98 ? -4.733 -2.259 4.290 1.00 98.06 98 ILE A C 1
ATOM 803 O O . ILE A 1 98 ? -5.761 -2.710 3.783 1.00 98.06 98 ILE A O 1
ATOM 807 N N . MET A 1 99 ? -3.854 -1.547 3.599 1.00 97.19 99 MET A N 1
ATOM 808 C CA . MET A 1 99 ? -3.991 -1.292 2.172 1.00 97.19 99 MET A CA 1
ATOM 809 C C . MET A 1 99 ? -3.014 -2.149 1.381 1.00 97.19 99 MET A C 1
ATOM 811 O O . MET A 1 99 ? -1.861 -2.313 1.768 1.00 97.19 99 MET A O 1
ATOM 815 N N . VAL A 1 100 ? -3.473 -2.679 0.253 1.00 96.75 100 VAL A N 1
ATOM 816 C CA . VAL A 1 100 ? -2.640 -3.379 -0.729 1.00 96.75 100 VAL A CA 1
ATOM 817 C C . VAL A 1 100 ? -2.783 -2.644 -2.047 1.00 96.75 100 VAL A C 1
ATOM 819 O O . VAL A 1 100 ? -3.875 -2.600 -2.607 1.00 96.75 100 VAL A O 1
ATOM 822 N N . THR A 1 101 ? -1.710 -2.043 -2.534 1.00 92.38 101 THR A N 1
ATOM 823 C CA . THR A 1 101 ? -1.749 -1.134 -3.681 1.00 92.38 101 THR A CA 1
ATOM 824 C C . THR A 1 101 ? -0.994 -1.715 -4.873 1.00 92.38 101 THR A C 1
ATOM 826 O O . THR A 1 101 ? -0.402 -2.790 -4.800 1.00 92.38 101 THR A O 1
ATOM 829 N N . SER A 1 102 ? -1.095 -1.034 -6.011 1.00 87.69 102 SER A N 1
ATOM 830 C CA . SER A 1 102 ? -0.350 -1.322 -7.235 1.00 87.69 102 SER A CA 1
ATOM 831 C C . SER A 1 102 ? -0.098 0.001 -7.976 1.00 87.69 102 SER A C 1
ATOM 833 O O . SER A 1 102 ? -0.222 1.073 -7.388 1.00 87.69 102 SER A O 1
ATOM 835 N N . GLY A 1 103 ? 0.255 -0.041 -9.260 1.00 85.19 103 GLY A N 1
ATOM 836 C CA . GLY A 1 103 ? 0.340 1.157 -10.105 1.00 85.19 103 GLY A CA 1
ATOM 837 C C . GLY A 1 103 ? 1.650 1.949 -10.021 1.00 85.19 103 GLY A C 1
ATOM 838 O O . GLY A 1 103 ? 1.770 2.957 -10.712 1.00 85.19 103 GLY A O 1
ATOM 839 N N . ALA A 1 104 ? 2.650 1.495 -9.254 1.00 88.81 104 ALA A N 1
ATOM 840 C CA . ALA A 1 104 ? 3.953 2.166 -9.146 1.00 88.81 104 ALA A CA 1
ATOM 841 C C . ALA A 1 104 ? 4.663 2.286 -10.502 1.00 88.81 104 ALA A C 1
ATOM 843 O O . ALA A 1 104 ? 5.120 3.364 -10.865 1.00 88.81 104 ALA A O 1
ATOM 844 N N . VAL A 1 105 ? 4.683 1.211 -11.296 1.00 87.75 105 VAL A N 1
ATOM 845 C CA . VAL A 1 105 ? 5.272 1.222 -12.646 1.00 87.75 105 VAL A CA 1
ATOM 846 C C . VAL A 1 105 ? 4.572 2.238 -13.552 1.00 87.75 105 VAL A C 1
ATOM 848 O O . VAL A 1 105 ? 5.239 3.042 -14.196 1.00 87.75 105 VAL A O 1
ATOM 851 N N . ALA A 1 106 ? 3.237 2.218 -13.601 1.00 84.12 106 ALA A N 1
ATOM 852 C CA . ALA A 1 106 ? 2.459 3.115 -14.458 1.00 84.12 106 ALA A CA 1
ATOM 853 C C . ALA A 1 106 ? 2.686 4.584 -14.073 1.00 84.12 106 ALA A C 1
ATOM 855 O O . ALA A 1 106 ? 3.000 5.415 -14.924 1.00 84.12 106 ALA A O 1
ATOM 856 N N . PHE A 1 107 ? 2.626 4.878 -12.773 1.00 86.12 107 PHE A N 1
ATOM 857 C CA . PHE A 1 107 ? 2.864 6.218 -12.256 1.00 86.12 107 PHE A CA 1
ATOM 858 C C . PHE A 1 107 ? 4.296 6.707 -12.516 1.00 86.12 107 PHE A C 1
ATOM 860 O O . PHE A 1 107 ? 4.513 7.854 -12.904 1.00 86.12 107 PHE A O 1
ATOM 867 N N . GLY A 1 108 ? 5.288 5.829 -12.362 1.00 88.00 108 GLY A N 1
ATOM 868 C CA . GLY A 1 108 ? 6.678 6.158 -12.650 1.00 88.00 108 GLY A CA 1
ATOM 869 C C . GLY A 1 108 ? 6.953 6.399 -14.129 1.00 88.00 108 GLY A C 1
ATOM 870 O O . GLY A 1 108 ? 7.645 7.359 -14.458 1.00 88.00 108 GLY A O 1
ATOM 871 N N . LYS A 1 109 ? 6.377 5.582 -15.024 1.00 85.19 109 LYS A N 1
ATOM 872 C CA . LYS A 1 109 ? 6.467 5.793 -16.478 1.00 85.19 109 LYS A CA 1
ATOM 873 C C . LYS A 1 109 ? 5.920 7.161 -16.858 1.00 85.19 109 LYS A C 1
ATOM 875 O O . LYS A 1 109 ? 6.597 7.901 -17.557 1.00 85.19 109 LYS A O 1
ATOM 880 N N . GLN A 1 110 ? 4.757 7.533 -16.325 1.00 82.00 110 GLN A N 1
ATOM 881 C CA . GLN A 1 110 ? 4.185 8.856 -16.548 1.00 82.00 110 GLN A CA 1
ATOM 882 C C . GLN A 1 110 ? 5.126 9.973 -16.079 1.00 82.00 110 GLN A C 1
ATOM 884 O O . GLN A 1 110 ? 5.393 10.903 -16.838 1.00 82.00 110 GLN A O 1
ATOM 889 N N . LYS A 1 111 ? 5.632 9.891 -14.842 1.00 82.62 111 LYS A N 1
ATOM 890 C CA . LYS A 1 111 ? 6.520 10.916 -14.277 1.00 82.62 111 LYS A CA 1
ATOM 891 C C . LYS A 1 111 ? 7.798 11.076 -15.107 1.00 82.62 111 LYS A C 1
ATOM 893 O O . LYS A 1 111 ? 8.201 12.196 -15.401 1.00 82.62 111 LYS A O 1
ATOM 898 N N . LEU A 1 112 ? 8.385 9.961 -15.538 1.00 82.88 112 LEU A N 1
ATOM 899 C CA . LEU A 1 112 ? 9.549 9.939 -16.423 1.00 82.88 112 LEU A CA 1
ATOM 900 C C . LEU A 1 112 ? 9.247 10.527 -17.803 1.00 82.88 112 LEU A C 1
ATOM 902 O O . LEU A 1 112 ? 10.027 11.330 -18.303 1.00 82.88 112 LEU A O 1
ATOM 906 N N . THR A 1 113 ? 8.119 10.167 -18.420 1.00 78.62 113 THR A N 1
ATOM 907 C CA . THR A 1 113 ? 7.708 10.738 -19.709 1.00 78.62 113 THR A CA 1
ATOM 908 C C . THR A 1 113 ? 7.478 12.243 -19.596 1.00 78.62 113 THR A C 1
ATOM 910 O O . THR A 1 113 ? 7.909 12.981 -20.476 1.00 78.62 113 THR A O 1
ATOM 913 N N . GLN A 1 114 ? 6.856 12.720 -18.515 1.00 76.50 114 GLN A N 1
ATOM 914 C CA . GLN A 1 114 ? 6.676 14.153 -18.270 1.00 76.50 114 GLN A CA 1
ATOM 915 C C . GLN A 1 114 ? 8.015 14.881 -18.121 1.00 76.50 114 GLN A C 1
ATOM 917 O O . GLN A 1 114 ? 8.214 15.897 -18.784 1.00 76.50 114 GLN A O 1
ATOM 922 N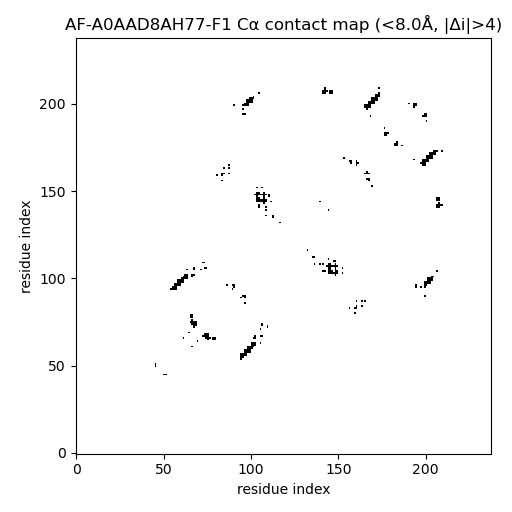 N . GLU A 1 115 ? 8.947 14.357 -17.320 1.00 78.50 115 GLU A N 1
ATOM 923 C CA . GLU A 1 115 ? 10.288 14.945 -17.203 1.00 78.50 115 GLU A CA 1
ATOM 924 C C . GLU A 1 115 ? 11.039 14.949 -18.536 1.00 78.50 115 GLU A C 1
ATOM 926 O O . GLU A 1 115 ? 11.630 15.962 -18.915 1.00 78.50 115 GLU A O 1
ATOM 931 N N . LEU A 1 116 ? 10.979 13.848 -19.287 1.00 74.12 116 LEU A N 1
ATOM 932 C CA . LEU A 1 116 ? 11.628 13.764 -20.586 1.00 74.12 116 LEU A CA 1
ATOM 933 C C . LEU A 1 116 ? 11.035 14.785 -21.559 1.00 74.12 116 LEU A C 1
ATOM 935 O O . LEU A 1 116 ? 11.793 15.504 -22.201 1.00 74.12 116 LEU A O 1
ATOM 939 N N . LEU A 1 117 ? 9.707 14.906 -21.634 1.00 71.31 117 LEU A N 1
ATOM 940 C CA . LEU A 1 117 ? 9.046 15.917 -22.460 1.00 71.31 117 LEU A CA 1
ATOM 941 C C . LEU A 1 117 ? 9.465 17.334 -22.053 1.00 71.31 117 LEU A C 1
ATOM 943 O O . LEU A 1 117 ? 9.780 18.133 -22.926 1.00 71.31 117 LEU A O 1
ATOM 947 N N . MET A 1 118 ? 9.555 17.639 -20.755 1.00 70.00 118 MET A N 1
ATOM 948 C CA . MET A 1 118 ? 10.053 18.937 -20.279 1.00 70.00 118 MET A CA 1
ATOM 949 C C . MET A 1 118 ? 11.514 19.188 -20.687 1.00 70.00 118 MET A C 1
ATOM 951 O O . MET A 1 118 ? 11.860 20.307 -21.061 1.00 70.00 118 MET A O 1
ATOM 955 N N . SER A 1 119 ? 12.359 18.153 -20.672 1.00 67.94 119 SER A N 1
ATOM 956 C CA . SER A 1 119 ? 13.756 18.238 -21.121 1.00 67.94 119 SER A CA 1
ATOM 957 C C . SER A 1 119 ? 13.890 18.380 -22.646 1.00 67.94 119 SER A C 1
ATOM 959 O O . SER A 1 119 ? 14.792 19.062 -23.137 1.00 67.94 119 SER A O 1
ATOM 961 N N . LEU A 1 120 ? 12.966 17.778 -23.402 1.00 62.34 120 LEU A N 1
ATOM 962 C CA . LEU A 1 120 ? 12.902 17.848 -24.860 1.00 62.34 120 LEU A CA 1
ATOM 963 C C . LEU A 1 120 ? 12.376 19.199 -25.338 1.00 62.34 120 LEU A C 1
ATOM 965 O O . LEU A 1 120 ? 12.880 19.684 -26.340 1.00 62.34 120 LEU A O 1
ATOM 969 N N . SER A 1 121 ? 11.500 19.877 -24.592 1.00 56.81 121 SER A N 1
ATOM 970 C CA . SER A 1 121 ? 11.066 21.251 -24.896 1.00 56.81 121 SER A CA 1
ATOM 971 C C . SER A 1 121 ? 12.231 22.244 -25.053 1.00 56.81 121 SER A C 1
ATOM 973 O O . SER A 1 121 ? 12.098 23.234 -25.763 1.00 56.81 121 SER A O 1
ATOM 975 N N . MET A 1 122 ? 13.391 21.999 -24.423 1.00 52.34 122 MET A N 1
ATOM 976 C CA . MET A 1 122 ? 14.614 22.790 -24.652 1.00 52.34 122 MET A CA 1
ATOM 977 C C . MET A 1 122 ? 15.438 22.306 -25.858 1.00 52.34 122 MET A C 1
ATOM 979 O O . MET A 1 122 ? 16.177 23.086 -26.456 1.00 52.34 122 MET A O 1
ATOM 983 N N . ARG A 1 123 ? 15.336 21.020 -26.211 1.00 48.75 123 ARG A N 1
ATOM 984 C CA . ARG A 1 123 ? 16.144 20.340 -27.237 1.00 48.75 123 ARG A CA 1
ATOM 985 C C . ARG A 1 123 ? 15.484 20.361 -28.625 1.00 48.75 123 ARG A C 1
ATOM 987 O O . ARG A 1 123 ? 16.188 20.469 -29.622 1.00 48.75 123 ARG A O 1
ATOM 994 N N . GLU A 1 124 ? 14.154 20.333 -28.694 1.00 51.72 124 GLU A N 1
ATOM 995 C CA . GLU A 1 124 ? 13.343 20.440 -29.919 1.00 51.72 124 GLU A CA 1
ATOM 996 C C . GLU A 1 124 ? 13.408 21.853 -30.530 1.00 51.72 124 GLU A C 1
ATOM 998 O O . GLU A 1 124 ? 13.382 21.985 -31.751 1.00 51.72 124 GLU A O 1
ATOM 1003 N N . THR A 1 125 ? 13.641 22.903 -29.726 1.00 51.22 125 THR A N 1
ATOM 1004 C CA . THR A 1 125 ? 13.992 24.254 -30.219 1.00 51.22 125 THR A CA 1
ATOM 1005 C C . THR A 1 125 ? 15.296 24.258 -31.037 1.00 51.22 125 THR A C 1
ATOM 1007 O O . THR A 1 125 ? 15.542 25.191 -31.797 1.00 51.22 125 THR A O 1
ATOM 1010 N N . LEU A 1 126 ? 16.129 23.215 -30.911 1.00 47.06 126 LEU A N 1
ATOM 1011 C CA . LEU A 1 126 ? 17.404 23.057 -31.620 1.00 47.06 126 LEU A CA 1
ATOM 1012 C C . LEU A 1 126 ? 17.386 21.963 -32.712 1.00 47.06 126 LEU A C 1
ATOM 1014 O O . LEU A 1 126 ? 18.321 21.922 -33.508 1.00 47.06 126 LEU A O 1
ATOM 1018 N N . SER A 1 127 ? 16.362 21.098 -32.799 1.00 45.94 127 SER A N 1
ATOM 1019 C CA . SER A 1 127 ? 16.208 20.125 -33.901 1.00 45.94 127 SER A CA 1
ATOM 1020 C C . SER A 1 127 ? 14.779 19.533 -33.966 1.00 45.94 127 SER A C 1
ATOM 1022 O O . SER A 1 127 ? 14.418 18.749 -33.089 1.00 45.94 127 SER A O 1
ATOM 1024 N N . PRO A 1 128 ? 13.956 19.864 -34.987 1.00 47.06 128 PRO A N 1
ATOM 1025 C CA . PRO A 1 128 ? 12.514 19.575 -35.020 1.00 47.06 128 PRO A CA 1
ATOM 1026 C C . PRO A 1 128 ? 12.120 18.325 -35.833 1.00 47.06 128 PRO A C 1
ATOM 1028 O O . PRO A 1 128 ? 11.037 18.268 -36.415 1.00 47.06 128 PRO A O 1
ATOM 1031 N N . LYS A 1 129 ? 12.988 17.319 -35.931 1.00 46.66 129 LYS A N 1
ATOM 1032 C CA . LYS A 1 129 ? 12.655 16.040 -36.570 1.00 46.66 129 LYS A CA 1
ATOM 1033 C C . LYS A 1 129 ? 13.045 14.947 -35.605 1.00 46.66 129 LYS A C 1
ATOM 1035 O O . LYS A 1 129 ? 14.233 14.806 -35.382 1.00 46.66 129 LYS A O 1
ATOM 1040 N N . ASP A 1 130 ? 12.072 14.269 -35.007 1.00 48.53 130 ASP A N 1
ATOM 1041 C CA . ASP A 1 130 ? 12.098 12.819 -34.808 1.00 48.53 130 ASP A CA 1
ATOM 1042 C C . ASP A 1 130 ? 10.797 12.361 -34.137 1.00 48.53 130 ASP A C 1
ATOM 1044 O O . ASP A 1 130 ? 10.196 13.058 -33.322 1.00 48.53 130 ASP A O 1
ATOM 1048 N N . HIS A 1 131 ? 10.360 11.156 -34.488 1.00 49.22 131 HIS A N 1
ATOM 1049 C CA . HIS A 1 131 ? 9.186 10.459 -33.959 1.00 49.22 131 HIS A CA 1
ATOM 1050 C C . HIS A 1 131 ? 9.394 9.978 -32.500 1.00 49.22 131 HIS A C 1
ATOM 1052 O O . HIS A 1 131 ? 8.996 8.886 -32.119 1.00 49.22 131 HIS A O 1
ATOM 1058 N N . THR A 1 132 ? 10.040 10.786 -31.657 1.00 53.12 132 THR A N 1
ATOM 1059 C CA . THR A 1 132 ? 10.562 10.424 -30.324 1.00 53.12 132 THR A CA 1
ATOM 1060 C C . THR A 1 132 ? 9.502 10.322 -29.229 1.00 53.12 132 THR A C 1
ATOM 1062 O O . THR A 1 132 ? 9.764 9.730 -28.182 1.00 53.12 132 THR A O 1
ATOM 1065 N N . ARG A 1 133 ? 8.300 10.875 -29.441 1.00 52.28 133 ARG A N 1
ATOM 1066 C CA . ARG A 1 133 ? 7.253 10.964 -28.404 1.00 52.28 133 ARG A CA 1
ATOM 1067 C C . ARG A 1 133 ? 6.641 9.604 -28.042 1.00 52.28 133 ARG A C 1
ATOM 1069 O O . ARG A 1 133 ? 6.345 9.385 -26.871 1.00 52.28 133 ARG A O 1
ATOM 1076 N N . GLU A 1 134 ? 6.484 8.695 -29.007 1.00 50.50 134 GLU A N 1
ATOM 1077 C CA . GLU A 1 134 ? 5.918 7.353 -28.772 1.00 50.50 134 GLU A CA 1
ATOM 1078 C C . GLU A 1 134 ? 6.981 6.326 -28.341 1.00 50.50 134 GLU A C 1
ATOM 1080 O O . GLU A 1 134 ? 6.712 5.463 -27.500 1.00 50.50 134 GLU A O 1
ATOM 1085 N N . ASP A 1 135 ? 8.216 6.458 -28.832 1.00 49.94 135 ASP A N 1
ATOM 1086 C CA . ASP A 1 135 ? 9.316 5.540 -28.504 1.00 49.94 135 ASP A CA 1
ATOM 1087 C C . ASP A 1 135 ? 9.928 5.798 -27.120 1.00 49.94 135 ASP A C 1
ATOM 1089 O O . ASP A 1 135 ? 10.394 4.870 -26.450 1.00 49.94 135 ASP A O 1
ATOM 1093 N N . ALA A 1 136 ? 9.855 7.041 -26.635 1.00 51.88 136 ALA A N 1
ATOM 1094 C CA . ALA A 1 136 ? 10.343 7.429 -25.316 1.00 51.88 136 ALA A CA 1
ATOM 1095 C C . ALA A 1 136 ? 9.718 6.622 -24.168 1.00 51.88 136 ALA A C 1
ATOM 1097 O O . ALA A 1 136 ? 10.419 6.244 -23.233 1.00 51.88 136 ALA A O 1
ATOM 1098 N N . GLY A 1 137 ? 8.410 6.345 -24.224 1.00 52.66 137 GLY A N 1
ATOM 1099 C CA . GLY A 1 137 ? 7.705 5.596 -23.176 1.00 52.66 137 GLY A CA 1
ATOM 1100 C C . GLY A 1 137 ? 7.974 4.087 -23.207 1.00 52.66 137 GLY A C 1
ATOM 1101 O O . GLY A 1 137 ? 7.896 3.422 -22.170 1.00 52.66 137 GLY A O 1
ATOM 1102 N N . LYS A 1 138 ? 8.318 3.539 -24.380 1.00 56.03 138 LYS A N 1
ATOM 1103 C CA . LYS A 1 138 ? 8.611 2.109 -24.580 1.00 56.03 138 LYS A CA 1
ATOM 1104 C C . LYS A 1 138 ? 10.007 1.705 -24.105 1.00 56.03 138 LYS A C 1
ATOM 1106 O O . LYS A 1 138 ? 10.190 0.554 -23.720 1.00 56.03 138 LYS A O 1
ATOM 1111 N N . LEU A 1 139 ? 10.962 2.635 -24.102 1.00 59.91 139 LEU A N 1
ATOM 1112 C CA . LEU A 1 139 ? 12.355 2.396 -23.699 1.00 59.91 139 LEU A CA 1
ATOM 1113 C C . LEU A 1 139 ? 12.601 2.463 -22.183 1.00 59.91 139 LEU A C 1
ATOM 1115 O O . LEU A 1 139 ? 13.703 2.154 -21.731 1.00 59.91 139 LEU A O 1
ATOM 1119 N N . LEU A 1 140 ? 11.608 2.861 -21.384 1.00 71.75 140 LEU A N 1
ATOM 1120 C CA . LEU A 1 140 ? 11.783 3.005 -19.940 1.00 71.75 140 LEU A CA 1
ATOM 1121 C C . LEU A 1 140 ? 11.753 1.643 -19.241 1.00 71.75 140 LEU A C 1
ATOM 1123 O O . LEU A 1 140 ? 10.741 0.935 -19.271 1.00 71.75 140 LEU A O 1
ATOM 1127 N N . ASP A 1 141 ? 12.846 1.318 -18.548 1.00 85.38 141 ASP A N 1
ATOM 1128 C CA . ASP A 1 141 ? 12.928 0.144 -17.680 1.00 85.38 141 ASP A CA 1
ATOM 1129 C C . ASP A 1 141 ? 11.805 0.188 -16.629 1.00 85.38 141 ASP A C 1
ATOM 1131 O O . ASP A 1 141 ? 11.674 1.138 -15.849 1.00 85.38 141 ASP A O 1
ATOM 1135 N N . ALA A 1 142 ? 10.988 -0.867 -16.605 1.00 85.00 142 ALA A N 1
ATOM 1136 C CA . ALA A 1 142 ? 9.870 -1.008 -15.685 1.00 85.00 142 ALA A CA 1
ATOM 1137 C C . ALA A 1 142 ? 10.306 -0.953 -14.213 1.00 85.00 142 ALA A C 1
ATOM 1139 O O . ALA A 1 142 ? 9.541 -0.466 -13.382 1.00 85.00 142 ALA A O 1
ATOM 1140 N N . ARG A 1 143 ? 11.525 -1.397 -13.881 1.00 89.75 143 ARG A N 1
ATOM 1141 C CA . ARG A 1 143 ? 12.058 -1.340 -12.512 1.00 89.75 143 ARG A CA 1
ATOM 1142 C C . ARG A 1 143 ? 12.428 0.070 -12.096 1.00 89.75 143 ARG A C 1
ATOM 1144 O O . ARG A 1 143 ? 12.100 0.487 -10.988 1.00 89.75 143 ARG A O 1
ATOM 1151 N N . ALA A 1 144 ? 13.076 0.814 -12.991 1.00 89.25 144 ALA A N 1
ATOM 1152 C CA . ALA A 1 144 ? 13.394 2.217 -12.760 1.00 89.25 144 ALA A CA 1
ATOM 1153 C C . ALA A 1 144 ? 12.104 3.037 -12.610 1.00 89.25 144 ALA A C 1
ATOM 1155 O O . ALA A 1 144 ? 11.956 3.801 -11.655 1.00 89.25 144 ALA A O 1
ATOM 1156 N N . ALA A 1 145 ? 11.126 2.796 -13.489 1.00 89.31 145 ALA A N 1
ATOM 1157 C CA . ALA A 1 145 ? 9.796 3.376 -13.364 1.00 89.31 145 ALA A CA 1
ATOM 1158 C C . ALA A 1 145 ? 9.137 2.989 -12.030 1.00 89.31 145 ALA A C 1
ATOM 1160 O O . ALA A 1 145 ? 8.652 3.864 -11.322 1.00 89.31 145 ALA A O 1
ATOM 1161 N N . ALA A 1 146 ? 9.171 1.718 -11.623 1.00 91.19 146 ALA A N 1
ATOM 1162 C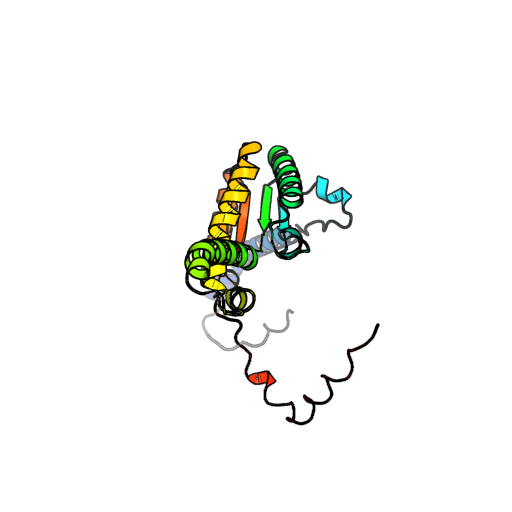 CA . ALA A 1 146 ? 8.643 1.299 -10.329 1.00 91.19 146 ALA A CA 1
ATOM 1163 C C . ALA A 1 146 ? 9.303 2.026 -9.154 1.00 91.19 146 ALA A C 1
ATOM 1165 O O . ALA A 1 146 ? 8.593 2.505 -8.278 1.00 91.19 146 ALA A O 1
ATOM 1166 N N . ALA A 1 147 ? 10.632 2.143 -9.130 1.00 92.62 147 ALA A N 1
ATOM 1167 C CA . ALA A 1 147 ? 11.354 2.824 -8.056 1.00 92.62 147 ALA A CA 1
ATOM 1168 C C . ALA A 1 147 ? 10.943 4.305 -7.937 1.00 92.62 147 ALA A C 1
ATOM 1170 O O . ALA A 1 147 ? 10.653 4.801 -6.844 1.00 92.62 147 ALA A O 1
ATOM 1171 N N . ILE A 1 148 ? 10.846 4.998 -9.074 1.00 91.75 148 ILE A N 1
ATOM 1172 C CA . ILE A 1 148 ? 10.435 6.407 -9.134 1.00 91.75 148 ILE A CA 1
ATOM 1173 C C . ILE A 1 148 ? 8.963 6.565 -8.752 1.00 91.75 148 ILE A C 1
ATOM 1175 O O . ILE A 1 148 ? 8.606 7.456 -7.981 1.00 91.75 148 ILE A O 1
ATOM 1179 N N . GLY A 1 149 ? 8.100 5.699 -9.274 1.00 91.88 149 GLY A N 1
ATOM 1180 C CA . GLY A 1 149 ? 6.673 5.761 -9.009 1.00 91.88 149 GLY A CA 1
ATOM 1181 C C . GLY A 1 149 ? 6.312 5.341 -7.586 1.00 91.88 149 GLY A C 1
ATOM 1182 O O . GLY A 1 149 ? 5.401 5.909 -6.995 1.00 91.88 149 GLY A O 1
ATOM 1183 N N . GLN A 1 150 ? 7.044 4.402 -6.989 1.00 94.69 150 GLN A N 1
ATOM 1184 C CA . GLN A 1 150 ? 6.765 3.912 -5.642 1.00 94.69 150 GLN A CA 1
ATOM 1185 C C . GLN A 1 150 ? 6.958 5.000 -4.587 1.00 94.69 150 GLN A C 1
ATOM 1187 O O . GLN A 1 150 ? 6.116 5.144 -3.699 1.00 94.69 150 GLN A O 1
ATOM 1192 N N . SER A 1 151 ? 8.037 5.782 -4.687 1.00 93.81 151 SER A N 1
ATOM 1193 C CA . SER A 1 151 ? 8.268 6.902 -3.769 1.00 93.81 151 SER A CA 1
ATOM 1194 C C . SER A 1 151 ? 7.156 7.945 -3.887 1.00 93.81 151 SER A C 1
ATOM 1196 O O . SER A 1 151 ? 6.567 8.326 -2.879 1.00 93.81 151 SER A O 1
ATOM 1198 N N . GLY A 1 152 ? 6.783 8.333 -5.110 1.00 92.44 152 GLY A N 1
ATOM 1199 C CA . GLY A 1 152 ? 5.738 9.336 -5.305 1.00 92.44 152 GLY A CA 1
ATOM 1200 C C . GLY A 1 152 ? 4.321 8.851 -4.962 1.00 92.44 152 GLY A C 1
ATOM 1201 O O . GLY A 1 152 ? 3.548 9.628 -4.406 1.00 92.44 152 GLY A O 1
ATOM 1202 N N . LEU A 1 153 ? 3.980 7.577 -5.202 1.00 92.25 153 LEU A N 1
ATOM 1203 C CA . LEU A 1 153 ? 2.719 7.001 -4.717 1.00 92.25 153 LEU A CA 1
ATOM 1204 C C . LEU A 1 153 ? 2.654 7.026 -3.192 1.00 92.25 153 LEU A C 1
ATOM 1206 O O . LEU A 1 153 ? 1.615 7.369 -2.634 1.00 92.25 153 LEU A O 1
ATOM 1210 N N . MET A 1 154 ? 3.751 6.677 -2.516 1.00 96.25 154 MET A N 1
ATOM 1211 C CA . MET A 1 154 ? 3.790 6.693 -1.058 1.00 96.25 154 MET A CA 1
ATOM 1212 C C . MET A 1 154 ? 3.613 8.105 -0.502 1.00 96.25 154 MET A C 1
ATOM 1214 O O . MET A 1 154 ? 2.780 8.294 0.380 1.00 96.25 154 MET A O 1
ATOM 1218 N N . SER A 1 155 ? 4.315 9.096 -1.063 1.00 95.69 155 SER A N 1
ATOM 1219 C CA . SER A 1 155 ? 4.142 10.502 -0.678 1.00 95.69 155 SER A CA 1
ATOM 1220 C C . SER A 1 155 ? 2.708 10.984 -0.886 1.00 95.69 155 SER A C 1
ATOM 1222 O O . SER A 1 155 ? 2.181 11.729 -0.066 1.00 95.69 155 SER A O 1
ATOM 1224 N N . LEU A 1 156 ? 2.050 10.538 -1.958 1.00 94.19 156 LEU A N 1
ATOM 1225 C CA . LEU A 1 156 ? 0.657 10.879 -2.211 1.00 94.19 156 LEU A CA 1
ATOM 1226 C C . LEU A 1 156 ? -0.278 10.270 -1.156 1.00 94.19 156 LEU A C 1
ATOM 1228 O O . LEU A 1 156 ? -1.127 10.980 -0.620 1.00 94.19 156 LEU A O 1
ATOM 1232 N N . TYR A 1 157 ? -0.124 8.981 -0.836 1.00 96.31 157 TYR A N 1
ATOM 1233 C CA . TYR A 1 157 ? -0.904 8.353 0.234 1.00 96.31 157 TYR A CA 1
ATOM 1234 C C . TYR A 1 157 ? -0.682 9.049 1.578 1.00 96.31 157 TYR A C 1
ATOM 1236 O O . TYR A 1 157 ? -1.654 9.359 2.260 1.00 96.31 157 TYR A O 1
ATOM 1244 N N . GLU A 1 158 ? 0.567 9.338 1.939 1.00 97.62 158 GLU A N 1
ATOM 1245 C CA . GLU A 1 158 ? 0.905 10.061 3.167 1.00 97.62 158 GLU A CA 1
ATOM 1246 C C . GLU A 1 158 ? 0.245 11.448 3.212 1.00 97.62 158 GLU A C 1
ATOM 1248 O O . GLU A 1 158 ? -0.392 11.805 4.206 1.00 97.62 158 GLU A O 1
ATOM 1253 N N . ALA A 1 159 ? 0.295 12.200 2.109 1.00 97.00 159 ALA A N 1
ATOM 1254 C CA . ALA A 1 159 ? -0.350 13.505 2.009 1.00 97.00 159 ALA A CA 1
ATOM 1255 C C . ALA A 1 159 ? -1.877 13.421 2.175 1.00 97.00 159 ALA A C 1
ATOM 1257 O O . ALA A 1 159 ? -2.458 14.275 2.840 1.00 97.00 159 ALA A O 1
ATOM 1258 N N . MET A 1 160 ? -2.533 12.392 1.628 1.00 96.94 160 MET A N 1
ATOM 1259 C CA . MET A 1 160 ? -3.984 12.216 1.769 1.00 96.94 160 MET A CA 1
ATOM 1260 C C . MET A 1 160 ? -4.385 11.744 3.172 1.00 96.94 160 MET A C 1
ATOM 1262 O O . MET A 1 160 ? -5.305 12.304 3.757 1.00 96.94 160 MET A O 1
ATOM 1266 N N . PHE A 1 161 ? -3.689 10.760 3.748 1.00 98.06 161 PHE A N 1
ATOM 1267 C CA . PHE A 1 161 ? -3.999 10.262 5.095 1.00 98.06 161 PHE A CA 1
ATOM 1268 C C . PHE A 1 161 ? -3.696 11.282 6.197 1.00 98.06 161 PHE A C 1
ATOM 1270 O O . PHE A 1 161 ? -4.418 11.334 7.196 1.00 98.06 161 PHE A O 1
ATOM 1277 N N . SER A 1 162 ? -2.686 12.136 6.004 1.00 97.25 162 SER A N 1
ATOM 1278 C CA . SER A 1 162 ? -2.365 13.197 6.965 1.00 97.25 162 SER A CA 1
ATOM 1279 C C . SER A 1 162 ? -3.492 14.225 7.126 1.00 97.25 162 SER A C 1
ATOM 1281 O O . SER A 1 162 ? -3.646 14.756 8.224 1.00 97.25 162 SER A O 1
ATOM 1283 N N . GLN A 1 163 ? -4.346 14.427 6.109 1.00 97.12 163 GLN A N 1
ATOM 1284 C CA . GLN A 1 163 ? -5.550 15.270 6.221 1.00 97.12 163 GLN A CA 1
ATOM 1285 C C . GLN A 1 163 ? -6.541 14.751 7.274 1.00 97.12 163 GLN A C 1
ATOM 1287 O O . GLN A 1 163 ? -7.283 15.532 7.861 1.00 97.12 163 GLN A O 1
ATOM 1292 N N . TYR A 1 164 ? -6.526 13.443 7.543 1.00 97.38 164 TYR A N 1
ATOM 1293 C CA . TYR A 1 164 ? -7.387 12.783 8.528 1.00 97.38 164 TYR A CA 1
ATOM 1294 C C . TYR A 1 164 ? -6.658 12.485 9.849 1.00 97.38 164 TYR A C 1
ATOM 1296 O O . TYR A 1 164 ? -7.202 11.804 10.716 1.00 97.38 164 TYR A O 1
ATOM 1304 N N . GLY A 1 165 ? -5.410 12.945 10.011 1.00 96.75 165 GLY A N 1
ATOM 1305 C CA . GLY A 1 165 ? -4.589 12.651 11.192 1.00 96.75 165 GLY A CA 1
ATOM 1306 C C . GLY A 1 165 ? -4.170 11.180 11.317 1.00 96.75 165 GLY A C 1
ATOM 1307 O O . GLY A 1 165 ? -3.750 10.749 12.391 1.00 96.75 165 GLY A O 1
ATOM 1308 N N . VAL A 1 166 ? -4.274 10.404 10.235 1.00 97.88 166 VAL A N 1
ATOM 1309 C CA . VAL A 1 166 ? 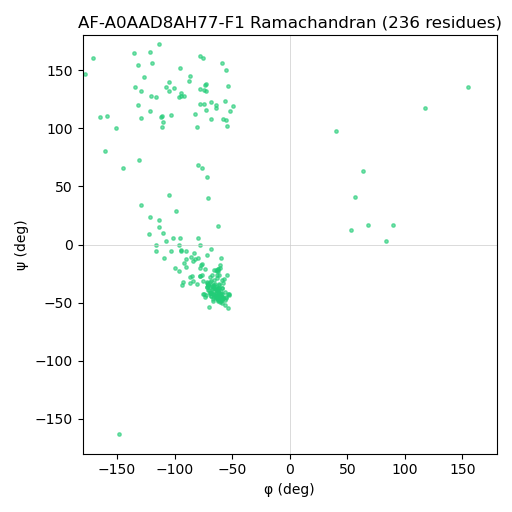-3.943 8.976 10.215 1.00 97.88 166 VAL A CA 1
ATOM 1310 C C . VAL A 1 166 ? -2.505 8.785 9.749 1.00 97.88 166 VAL A C 1
ATOM 1312 O O . VAL A 1 166 ? -2.090 9.315 8.719 1.00 97.88 166 VAL A O 1
ATOM 1315 N N . LYS A 1 167 ? -1.733 7.997 10.501 1.00 98.06 167 LYS A N 1
ATOM 1316 C CA . LYS A 1 167 ? -0.360 7.643 10.133 1.00 98.06 167 LYS A CA 1
ATOM 1317 C C . LYS A 1 167 ? -0.354 6.403 9.250 1.00 98.06 167 LYS A C 1
ATOM 1319 O O . LYS A 1 167 ? -1.080 5.444 9.508 1.00 98.06 167 LYS A O 1
ATOM 1324 N N . VAL A 1 168 ? 0.519 6.404 8.250 1.00 98.38 168 VAL A N 1
ATOM 1325 C CA . VAL A 1 168 ? 0.721 5.279 7.332 1.00 98.38 168 VAL A CA 1
ATOM 1326 C C . VAL A 1 168 ? 2.155 4.773 7.396 1.00 98.38 168 VAL A C 1
ATOM 1328 O O . VAL A 1 168 ? 3.065 5.512 7.765 1.00 98.38 168 VAL A O 1
ATOM 1331 N N . ALA A 1 169 ? 2.368 3.517 7.015 1.00 98.31 169 ALA A N 1
ATOM 1332 C CA . ALA A 1 169 ? 3.703 2.943 6.878 1.00 98.31 169 ALA A CA 1
ATOM 1333 C C . ALA A 1 169 ? 3.828 2.152 5.580 1.00 98.31 169 ALA A C 1
ATOM 1335 O O . ALA A 1 169 ? 2.948 1.364 5.232 1.00 98.31 169 ALA A O 1
ATOM 1336 N N . GLN A 1 170 ? 4.941 2.346 4.877 1.00 98.25 170 GLN A N 1
ATOM 1337 C CA . GLN A 1 170 ? 5.242 1.599 3.664 1.00 98.25 170 GLN A CA 1
ATOM 1338 C C . GLN A 1 170 ? 5.756 0.200 4.004 1.00 98.25 170 GLN A C 1
ATOM 1340 O O . GLN A 1 170 ? 6.659 0.045 4.824 1.00 98.25 170 GLN A O 1
ATOM 1345 N N . VAL A 1 171 ? 5.232 -0.810 3.311 1.00 97.75 171 VAL A N 1
ATOM 1346 C CA . VAL A 1 171 ? 5.758 -2.176 3.349 1.00 97.75 171 VAL A CA 1
ATOM 1347 C C . VAL A 1 171 ? 5.906 -2.679 1.917 1.00 97.75 171 VAL A C 1
ATOM 1349 O O . VAL A 1 171 ? 4.934 -2.744 1.166 1.00 97.75 171 VAL A O 1
ATOM 1352 N N . LEU A 1 172 ? 7.129 -3.027 1.524 1.00 96.44 172 LEU A N 1
ATOM 1353 C CA . LEU A 1 172 ? 7.422 -3.571 0.201 1.00 96.44 172 LEU A CA 1
ATOM 1354 C C . LEU A 1 172 ? 7.681 -5.068 0.303 1.00 96.44 172 LEU A C 1
ATOM 1356 O O . LEU A 1 172 ? 8.453 -5.502 1.154 1.00 96.44 172 LEU A O 1
ATOM 1360 N N . VAL A 1 173 ? 7.042 -5.844 -0.567 1.00 94.81 173 VAL A N 1
ATOM 1361 C CA . VAL A 1 173 ? 7.146 -7.309 -0.572 1.00 94.81 173 VAL A CA 1
ATOM 1362 C C . VAL A 1 173 ? 7.412 -7.842 -1.973 1.00 94.81 173 VAL A C 1
ATOM 1364 O O . VAL A 1 173 ? 7.040 -7.244 -2.975 1.00 94.81 173 VAL A O 1
ATOM 1367 N N . THR A 1 174 ? 8.028 -9.003 -2.057 1.00 91.75 174 THR A N 1
ATOM 1368 C CA . THR A 1 174 ? 8.264 -9.772 -3.277 1.00 91.75 174 THR A CA 1
ATOM 1369 C C . THR A 1 174 ? 7.614 -11.148 -3.141 1.00 91.75 174 THR A C 1
ATOM 1371 O O . THR A 1 174 ? 7.225 -11.565 -2.050 1.00 91.75 174 THR A O 1
ATOM 1374 N N . LYS A 1 175 ? 7.471 -11.893 -4.247 1.00 87.69 175 LYS A N 1
ATOM 1375 C CA . LYS A 1 175 ? 6.904 -13.255 -4.192 1.00 87.69 175 LYS A CA 1
ATOM 1376 C C . LYS A 1 175 ? 7.666 -14.179 -3.216 1.00 87.69 175 LYS A C 1
ATOM 1378 O O . LYS A 1 175 ? 6.990 -14.835 -2.423 1.00 87.69 175 LYS A O 1
ATOM 1383 N N . PRO A 1 176 ? 9.018 -14.232 -3.213 1.00 87.38 176 PRO A N 1
ATOM 1384 C CA . PRO A 1 176 ? 9.785 -15.082 -2.293 1.00 87.38 176 PRO A CA 1
ATOM 1385 C C . PRO A 1 176 ? 9.511 -14.845 -0.803 1.00 87.38 176 PRO A C 1
ATOM 1387 O O . PRO A 1 176 ? 9.567 -15.798 -0.022 1.00 87.38 176 PRO A O 1
ATOM 1390 N N . ASP A 1 177 ? 9.147 -13.619 -0.412 1.00 88.75 177 ASP A N 1
ATOM 1391 C CA . ASP A 1 177 ? 8.917 -13.246 0.992 1.00 88.75 177 ASP A CA 1
ATOM 1392 C C . ASP A 1 177 ? 7.761 -14.024 1.640 1.00 88.75 177 ASP A C 1
ATOM 1394 O O . ASP A 1 177 ? 7.705 -14.162 2.861 1.00 88.75 177 ASP A O 1
ATOM 1398 N N . PHE A 1 178 ? 6.853 -14.578 0.829 1.00 88.56 178 PHE A N 1
ATOM 1399 C CA . PHE A 1 178 ? 5.731 -15.394 1.297 1.00 88.56 178 PHE A CA 1
ATOM 1400 C C . PHE A 1 178 ? 6.047 -16.893 1.389 1.00 88.56 178 PHE A C 1
ATOM 1402 O O . PHE A 1 178 ? 5.330 -17.620 2.085 1.00 88.56 178 PHE A O 1
ATOM 1409 N N . TYR A 1 179 ? 7.094 -17.358 0.702 1.00 88.44 179 TYR A N 1
ATOM 1410 C CA . TYR A 1 179 ? 7.495 -18.768 0.683 1.00 88.44 179 TYR A CA 1
ATOM 1411 C C . TYR A 1 179 ? 8.552 -19.082 1.744 1.00 88.44 179 TYR A C 1
ATOM 1413 O O . TYR A 1 179 ? 8.510 -20.158 2.337 1.00 88.44 179 TYR A O 1
ATOM 1421 N N . ASN A 1 180 ? 9.463 -18.145 2.027 1.00 91.75 180 ASN A N 1
ATOM 1422 C CA . ASN A 1 180 ? 10.428 -18.297 3.113 1.00 91.75 180 ASN A CA 1
ATOM 1423 C C . ASN A 1 180 ? 9.736 -18.099 4.474 1.00 91.75 180 ASN A C 1
ATOM 1425 O O . ASN A 1 180 ? 9.170 -17.042 4.749 1.00 91.75 180 ASN A O 1
ATOM 1429 N N . GLU A 1 181 ? 9.792 -19.108 5.348 1.00 93.19 181 GLU A N 1
ATOM 1430 C CA . GLU A 1 181 ? 9.160 -19.054 6.668 1.00 93.19 181 GLU A CA 1
ATOM 1431 C C . GLU A 1 181 ? 9.703 -17.943 7.567 1.00 93.19 181 GLU A C 1
ATOM 1433 O O . GLU A 1 181 ? 8.949 -17.384 8.365 1.00 93.19 181 GLU A O 1
ATOM 1438 N N . GLU A 1 182 ? 10.994 -17.636 7.477 1.00 94.94 182 GLU A N 1
ATOM 1439 C CA . GLU A 1 182 ? 11.625 -16.583 8.267 1.00 94.94 182 GLU A CA 1
ATOM 1440 C C . GLU A 1 182 ? 11.163 -15.205 7.803 1.00 94.94 182 GLU A C 1
ATOM 1442 O O . GLU A 1 182 ? 10.605 -14.446 8.596 1.00 94.94 182 GLU A O 1
ATOM 1447 N N . THR A 1 183 ? 11.289 -14.916 6.507 1.00 91.69 183 THR A N 1
ATOM 1448 C CA . THR A 1 183 ? 10.854 -13.636 5.941 1.00 91.69 183 THR A CA 1
ATOM 1449 C C . THR A 1 183 ? 9.363 -13.411 6.150 1.00 91.69 183 THR A C 1
ATOM 1451 O O . THR A 1 183 ? 8.947 -12.326 6.558 1.00 91.69 183 THR A O 1
ATOM 1454 N N . ARG A 1 184 ? 8.552 -14.461 5.981 1.00 93.19 184 ARG A N 1
ATOM 1455 C CA . ARG A 1 184 ? 7.116 -14.412 6.250 1.00 93.19 184 ARG A CA 1
ATOM 1456 C C . ARG A 1 184 ? 6.827 -14.083 7.716 1.00 93.19 184 ARG A C 1
ATOM 1458 O O . ARG A 1 184 ? 5.956 -13.259 7.986 1.00 93.19 184 ARG A O 1
ATOM 1465 N N . ARG A 1 185 ? 7.537 -14.702 8.670 1.00 96.06 185 ARG A N 1
ATOM 1466 C CA . ARG A 1 185 ? 7.397 -14.386 10.105 1.00 96.06 185 ARG A CA 1
ATOM 1467 C C . ARG A 1 185 ? 7.776 -12.937 10.400 1.00 96.06 185 ARG A C 1
ATOM 1469 O O . ARG A 1 185 ? 7.025 -12.269 11.106 1.00 96.06 185 ARG A O 1
ATOM 1476 N N . ASN A 1 186 ? 8.870 -12.447 9.823 1.00 96.12 186 ASN A N 1
ATOM 1477 C CA . ASN A 1 186 ? 9.310 -11.061 9.988 1.00 96.12 186 ASN A CA 1
ATOM 1478 C C . ASN A 1 186 ? 8.255 -10.083 9.448 1.00 96.12 186 ASN A C 1
ATOM 1480 O O . ASN A 1 186 ? 7.832 -9.189 10.176 1.00 96.12 186 ASN A O 1
ATOM 1484 N N . LEU A 1 187 ? 7.732 -10.325 8.240 1.00 94.88 187 LEU A N 1
ATOM 1485 C CA . LEU A 1 187 ? 6.650 -9.534 7.648 1.00 94.88 187 LEU A CA 1
ATOM 1486 C C . LEU A 1 187 ? 5.406 -9.496 8.549 1.00 94.88 187 LEU A C 1
ATOM 1488 O O . LEU A 1 187 ? 4.860 -8.425 8.809 1.00 94.88 187 LEU A O 1
ATOM 1492 N N . PHE A 1 188 ? 4.959 -10.647 9.062 1.00 95.19 188 PHE A N 1
ATOM 1493 C CA . PHE A 1 188 ? 3.814 -10.693 9.976 1.00 95.19 188 PHE A CA 1
ATOM 1494 C C . PHE A 1 188 ? 4.079 -9.968 11.296 1.00 95.19 188 PHE A C 1
ATOM 1496 O O . PHE A 1 188 ? 3.169 -9.311 11.806 1.00 95.19 188 PHE A O 1
ATOM 1503 N N . SER A 1 189 ? 5.293 -10.068 11.840 1.00 97.44 189 SER A N 1
ATOM 1504 C CA . SER A 1 189 ? 5.689 -9.348 13.052 1.00 97.44 189 SER A CA 1
ATOM 1505 C C . SER A 1 189 ? 5.628 -7.839 12.828 1.00 97.44 189 SER A C 1
ATOM 1507 O O . SER A 1 189 ? 4.977 -7.137 13.596 1.00 97.44 189 SER A O 1
ATOM 1509 N N . THR A 1 190 ? 6.213 -7.346 11.732 1.00 97.88 190 THR A N 1
ATOM 1510 C CA . THR A 1 190 ? 6.179 -5.925 11.364 1.00 97.88 190 THR A CA 1
ATOM 1511 C C . THR A 1 190 ? 4.749 -5.426 11.172 1.00 97.88 190 THR A C 1
ATOM 1513 O O . THR A 1 190 ? 4.375 -4.408 11.745 1.00 97.88 190 THR A O 1
ATOM 1516 N N . LEU A 1 191 ? 3.914 -6.149 10.417 1.00 97.38 191 LEU A N 1
ATOM 1517 C CA . LEU A 1 191 ? 2.518 -5.753 10.203 1.00 97.38 191 LEU A CA 1
ATOM 1518 C C . LEU A 1 191 ? 1.711 -5.742 11.507 1.00 97.38 191 LEU A C 1
ATOM 1520 O O . LEU A 1 191 ? 0.875 -4.864 11.699 1.00 97.38 191 LEU A O 1
ATOM 1524 N N . SER A 1 192 ? 1.953 -6.700 12.404 1.00 96.81 192 SER A N 1
ATOM 1525 C CA . SER A 1 192 ? 1.260 -6.765 13.697 1.00 96.81 192 SER A CA 1
ATOM 1526 C C . SER A 1 192 ? 1.648 -5.601 14.608 1.00 96.81 192 SER A C 1
ATOM 1528 O O . SER A 1 192 ? 0.777 -5.043 15.275 1.00 96.81 192 SER A O 1
ATOM 1530 N N . GLU A 1 193 ? 2.920 -5.205 14.594 1.00 98.06 193 GLU A N 1
ATOM 1531 C CA . GLU A 1 193 ? 3.412 -4.050 15.346 1.00 98.06 193 GLU A CA 1
ATOM 1532 C C . GLU A 1 193 ? 2.819 -2.744 14.807 1.00 98.06 193 GLU A C 1
ATOM 1534 O O . GLU A 1 193 ? 2.247 -1.972 15.570 1.00 98.06 193 GLU A O 1
ATOM 1539 N N . LEU A 1 194 ? 2.846 -2.531 13.484 1.00 98.06 194 LEU A N 1
ATOM 1540 C CA . LEU A 1 194 ? 2.256 -1.341 12.855 1.00 98.06 194 LEU A CA 1
ATOM 1541 C C . LEU A 1 194 ? 0.775 -1.176 13.217 1.00 98.06 194 LEU A C 1
ATOM 1543 O O . LEU A 1 194 ? 0.343 -0.089 13.595 1.00 98.06 194 LEU A O 1
ATOM 1547 N N . ILE A 1 195 ? 0.009 -2.267 13.165 1.00 96.50 195 ILE A N 1
ATOM 1548 C CA . ILE A 1 195 ? -1.405 -2.263 13.558 1.00 96.50 195 ILE A CA 1
ATOM 1549 C C . ILE A 1 195 ? -1.560 -1.934 15.049 1.00 96.50 195 ILE A C 1
ATOM 1551 O O . ILE A 1 195 ? -2.446 -1.164 15.411 1.00 96.50 195 ILE A O 1
ATOM 1555 N N . SER A 1 196 ? -0.703 -2.485 15.912 1.00 96.50 196 SER A N 1
ATOM 1556 C CA . SER A 1 196 ? -0.737 -2.222 17.360 1.00 96.50 196 SER A CA 1
ATOM 1557 C C . SER A 1 196 ? -0.397 -0.767 17.700 1.00 96.50 196 SER A C 1
ATOM 1559 O O . SER A 1 196 ? -0.944 -0.216 18.651 1.00 96.50 196 SER A O 1
ATOM 1561 N N . LEU A 1 197 ? 0.441 -0.121 16.884 1.00 97.31 197 LEU A N 1
ATOM 1562 C CA . LEU A 1 197 ? 0.760 1.308 16.960 1.00 97.31 197 LEU A CA 1
ATOM 1563 C C . LEU A 1 197 ? -0.314 2.211 16.327 1.00 97.31 197 LEU A C 1
ATOM 1565 O O . LEU A 1 197 ? -0.113 3.422 16.232 1.00 97.31 197 LEU A O 1
ATOM 1569 N N . ASN A 1 198 ? -1.444 1.641 15.894 1.00 96.38 198 ASN A N 1
ATOM 1570 C CA . ASN A 1 198 ? -2.522 2.338 15.195 1.00 96.38 198 ASN A CA 1
ATOM 1571 C C . ASN A 1 198 ? -2.041 3.054 13.914 1.00 96.38 198 ASN A C 1
ATOM 1573 O O . ASN A 1 198 ? -2.429 4.184 13.628 1.00 96.38 198 ASN A O 1
ATOM 1577 N N . ILE A 1 199 ? -1.157 2.397 13.158 1.00 98.06 199 ILE A N 1
ATOM 1578 C CA . ILE A 1 199 ? -0.641 2.855 11.863 1.00 98.06 199 ILE A CA 1
ATOM 1579 C C . ILE A 1 199 ? -1.254 1.988 10.763 1.00 98.06 199 ILE A C 1
ATOM 1581 O O . ILE A 1 199 ? -1.275 0.764 10.881 1.00 98.06 199 ILE A O 1
ATOM 1585 N N . VAL A 1 200 ? -1.709 2.608 9.671 1.00 98.44 200 VAL A N 1
ATOM 1586 C CA . VAL A 1 200 ? -2.249 1.907 8.495 1.00 98.44 200 VAL A CA 1
ATOM 1587 C C . VAL A 1 200 ? -1.097 1.436 7.593 1.00 98.44 200 VAL A C 1
ATOM 1589 O O . VAL A 1 200 ? -0.420 2.266 6.977 1.00 98.44 200 VAL A O 1
ATOM 1592 N N . PRO A 1 201 ? -0.838 0.121 7.458 1.00 98.44 201 PRO A N 1
ATOM 1593 C CA . PRO A 1 201 ? 0.195 -0.370 6.555 1.00 98.44 201 PRO A CA 1
ATOM 1594 C C . PRO A 1 201 ? -0.279 -0.277 5.101 1.00 98.44 201 PRO A C 1
ATOM 1596 O O . PRO A 1 201 ? -1.373 -0.739 4.768 1.00 98.44 201 PRO A O 1
ATOM 1599 N N . ILE A 1 202 ? 0.571 0.259 4.229 1.00 98.06 202 ILE A N 1
ATOM 1600 C CA . ILE A 1 202 ? 0.380 0.295 2.778 1.00 98.06 202 ILE A CA 1
ATOM 1601 C C . ILE A 1 202 ? 1.388 -0.658 2.146 1.00 98.06 202 ILE A C 1
ATOM 1603 O O . ILE A 1 202 ? 2.586 -0.379 2.073 1.00 98.06 202 ILE A O 1
ATOM 1607 N N . ILE A 1 203 ? 0.880 -1.802 1.703 1.00 97.50 203 ILE A N 1
ATOM 1608 C CA . ILE A 1 203 ? 1.661 -2.892 1.134 1.00 97.50 203 ILE A CA 1
ATOM 1609 C C . ILE A 1 203 ? 1.678 -2.754 -0.388 1.00 97.50 203 ILE A C 1
ATOM 1611 O O . ILE A 1 203 ? 0.619 -2.689 -1.011 1.00 97.50 203 ILE A O 1
ATOM 1615 N N . ASN A 1 204 ? 2.862 -2.766 -0.995 1.00 94.94 204 ASN A N 1
ATOM 1616 C CA . ASN A 1 204 ? 3.013 -2.877 -2.447 1.00 94.94 204 ASN A CA 1
ATOM 1617 C C . ASN A 1 204 ? 4.118 -3.879 -2.812 1.00 94.94 204 ASN A C 1
ATOM 1619 O O . ASN A 1 204 ? 4.929 -4.271 -1.972 1.00 94.94 204 ASN A O 1
ATOM 1623 N N . THR A 1 205 ? 4.149 -4.301 -4.072 1.00 93.00 205 THR A N 1
ATOM 1624 C CA . THR A 1 205 ? 5.218 -5.152 -4.594 1.00 93.00 205 THR A CA 1
ATOM 1625 C C . THR A 1 205 ? 6.505 -4.340 -4.746 1.00 93.00 205 THR A C 1
ATOM 1627 O O . THR A 1 205 ? 6.478 -3.204 -5.220 1.00 93.00 205 THR A O 1
ATOM 1630 N N . ASN A 1 206 ? 7.649 -4.911 -4.366 1.00 93.81 206 ASN A N 1
ATOM 1631 C CA . ASN A 1 206 ? 8.962 -4.330 -4.631 1.00 93.81 206 ASN A CA 1
ATOM 1632 C C . ASN A 1 206 ? 9.389 -4.610 -6.082 1.00 93.81 206 ASN A C 1
ATOM 1634 O O . ASN A 1 206 ? 10.300 -5.398 -6.355 1.00 93.81 206 ASN A O 1
ATOM 1638 N N . ASP A 1 207 ? 8.697 -3.985 -7.031 1.00 90.00 207 ASP A N 1
ATOM 1639 C CA . ASP A 1 207 ? 8.940 -4.182 -8.464 1.00 90.00 207 ASP A CA 1
ATOM 1640 C C . ASP A 1 207 ? 10.356 -3.741 -8.884 1.00 90.00 207 ASP A C 1
ATOM 1642 O O . ASP A 1 207 ? 10.901 -4.269 -9.848 1.00 90.00 207 ASP A O 1
ATOM 1646 N N . ALA A 1 208 ? 11.001 -2.848 -8.122 1.00 89.00 208 ALA A N 1
ATOM 1647 C CA . ALA A 1 208 ? 12.359 -2.370 -8.388 1.00 89.00 208 ALA A CA 1
ATOM 1648 C C . ALA A 1 208 ? 13.431 -3.475 -8.310 1.00 89.00 208 ALA A C 1
ATOM 1650 O O . ALA A 1 208 ? 14.447 -3.395 -8.998 1.00 89.00 208 ALA A O 1
ATOM 1651 N N . VAL A 1 209 ? 13.206 -4.514 -7.499 1.00 89.00 209 VAL A N 1
ATOM 1652 C CA . VAL A 1 209 ? 14.149 -5.638 -7.309 1.00 89.00 209 VAL A CA 1
ATOM 1653 C C . VAL A 1 209 ? 13.581 -6.972 -7.789 1.00 89.00 209 VAL A C 1
ATOM 1655 O O . VAL A 1 209 ? 14.248 -8.002 -7.707 1.00 89.00 209 VAL A O 1
ATOM 1658 N N . THR A 1 210 ? 12.346 -6.978 -8.293 1.00 83.25 210 THR A N 1
ATOM 1659 C CA . THR A 1 210 ? 11.700 -8.207 -8.753 1.00 83.25 210 THR A CA 1
ATOM 1660 C C . THR A 1 210 ? 12.337 -8.661 -10.079 1.00 83.25 210 THR A C 1
ATOM 1662 O O . THR A 1 210 ? 12.531 -7.839 -10.988 1.00 83.25 210 THR A O 1
ATOM 1665 N N . PRO A 1 211 ? 12.715 -9.950 -10.223 1.00 69.81 211 PRO A N 1
ATOM 1666 C CA . PRO A 1 211 ? 13.228 -10.489 -11.480 1.00 69.81 211 PRO A CA 1
ATOM 1667 C C . PRO A 1 211 ? 12.234 -10.240 -12.627 1.00 69.81 211 PRO A C 1
ATOM 1669 O O . PRO A 1 211 ? 11.029 -10.167 -12.370 1.00 69.81 211 PRO A O 1
ATOM 1672 N N . PRO A 1 212 ? 12.699 -10.086 -13.882 1.00 62.69 212 PRO A N 1
ATOM 1673 C CA . PRO A 1 212 ? 11.779 -9.983 -15.007 1.00 62.69 212 PRO A CA 1
ATOM 1674 C C . PRO A 1 212 ? 10.927 -11.260 -15.033 1.00 62.69 212 PRO A C 1
ATOM 1676 O O . PRO A 1 212 ? 11.375 -12.287 -14.508 1.00 62.69 212 PRO A O 1
ATOM 1679 N N . PRO A 1 213 ? 9.725 -11.238 -15.629 1.00 54.50 213 PRO A N 1
ATOM 1680 C CA . PRO A 1 213 ? 9.012 -12.476 -15.902 1.00 54.50 213 PRO A CA 1
ATOM 1681 C C . PRO A 1 213 ? 9.975 -13.407 -16.645 1.00 54.50 213 PRO A C 1
ATOM 1683 O O . PRO A 1 213 ? 10.441 -13.066 -17.731 1.00 54.50 213 PRO A O 1
ATOM 1686 N N . GLN A 1 214 ? 10.345 -14.530 -16.026 1.00 44.75 214 GLN A N 1
ATOM 1687 C CA . GLN A 1 214 ? 11.040 -15.588 -16.741 1.00 44.75 214 GLN A CA 1
ATOM 1688 C C . GLN A 1 214 ? 10.041 -16.071 -17.785 1.00 44.75 214 GLN A C 1
ATOM 1690 O O . GLN A 1 214 ? 8.926 -16.470 -17.447 1.00 44.75 214 GLN A O 1
ATOM 1695 N N . ILE A 1 215 ? 10.388 -15.910 -19.058 1.00 43.19 215 ILE A N 1
ATOM 1696 C CA . ILE A 1 215 ? 9.670 -16.593 -20.121 1.00 43.19 215 ILE A CA 1
ATOM 1697 C C . ILE A 1 215 ? 10.046 -18.052 -19.897 1.00 43.19 215 ILE A C 1
ATOM 1699 O O . ILE A 1 215 ? 11.213 -18.398 -20.069 1.00 43.19 215 ILE A O 1
ATOM 1703 N N . ASP A 1 216 ? 9.115 -18.873 -19.416 1.00 38.44 216 ASP A N 1
ATOM 1704 C CA . ASP A 1 216 ? 9.343 -20.313 -19.370 1.00 38.44 216 ASP A CA 1
ATOM 1705 C C . ASP A 1 216 ? 9.639 -20.757 -20.813 1.00 38.44 216 ASP A C 1
ATOM 1707 O O . ASP A 1 216 ? 8.755 -20.750 -21.676 1.00 38.44 216 ASP A O 1
ATOM 1711 N N . GLU A 1 217 ? 10.900 -21.104 -21.095 1.00 40.84 217 GLU A N 1
ATOM 1712 C CA . GLU A 1 217 ? 11.337 -21.623 -22.401 1.00 40.84 217 GLU A CA 1
ATOM 1713 C C . GLU A 1 217 ? 10.590 -22.920 -22.780 1.00 40.84 217 GLU A C 1
ATOM 1715 O O . GLU A 1 217 ? 10.561 -23.316 -23.946 1.00 40.84 217 GLU A O 1
ATOM 1720 N N . ASP A 1 218 ? 9.871 -23.522 -21.830 1.00 42.06 218 ASP A N 1
ATOM 1721 C CA . ASP A 1 218 ? 9.069 -24.732 -22.002 1.00 42.06 218 ASP A CA 1
ATOM 1722 C C . ASP A 1 218 ? 7.783 -24.540 -22.831 1.00 42.06 218 ASP A C 1
ATOM 1724 O O . ASP A 1 218 ? 7.160 -25.527 -23.229 1.00 42.06 218 ASP A O 1
ATOM 1728 N N . VAL A 1 219 ? 7.389 -23.304 -23.171 1.00 42.91 219 VAL A N 1
ATOM 1729 C CA . VAL A 1 219 ? 6.265 -23.056 -24.105 1.00 42.91 219 VAL A CA 1
ATOM 1730 C C . VAL A 1 219 ? 6.731 -22.970 -25.569 1.00 42.91 219 VAL A C 1
ATOM 1732 O O . VAL A 1 219 ? 5.919 -23.072 -26.488 1.00 42.91 219 VAL A O 1
ATOM 1735 N N . VAL A 1 220 ? 8.040 -22.869 -25.834 1.00 39.38 220 VAL A N 1
ATOM 1736 C CA . VAL A 1 220 ? 8.571 -22.677 -27.200 1.00 39.38 220 VAL A CA 1
ATOM 1737 C C . VAL A 1 220 ? 8.762 -24.001 -27.967 1.00 39.38 220 VAL A C 1
ATOM 1739 O O . VAL A 1 220 ? 8.913 -23.992 -29.187 1.00 39.38 220 VAL A O 1
ATOM 1742 N N . VAL A 1 221 ? 8.668 -25.170 -27.319 1.00 40.38 221 VAL A N 1
ATOM 1743 C CA . VAL A 1 221 ? 9.007 -26.464 -27.963 1.00 40.38 221 VAL A CA 1
ATOM 1744 C C . VAL A 1 221 ? 7.808 -27.228 -28.559 1.00 40.38 221 VAL A C 1
ATOM 1746 O O . VAL A 1 221 ? 7.984 -28.325 -29.084 1.00 40.38 221 VAL A O 1
ATOM 1749 N N . LYS A 1 222 ? 6.583 -26.680 -28.586 1.00 37.09 222 LYS A N 1
ATOM 1750 C CA . LYS A 1 222 ? 5.462 -27.301 -29.335 1.00 37.09 222 LYS A CA 1
ATOM 1751 C C . LYS A 1 222 ? 4.509 -26.286 -29.968 1.00 37.09 222 LYS A C 1
ATOM 1753 O O . LYS A 1 22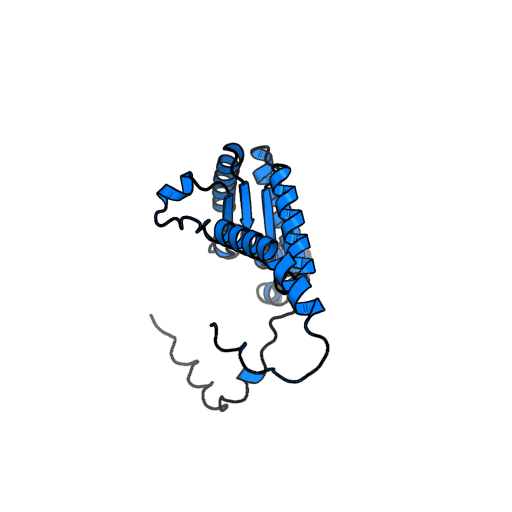2 ? 3.329 -26.235 -29.645 1.00 37.09 222 LYS A O 1
ATOM 1758 N N . GLY A 1 223 ? 5.012 -25.523 -30.928 1.00 33.31 223 GLY A N 1
ATOM 1759 C CA . GLY A 1 223 ? 4.184 -24.782 -31.876 1.00 33.31 223 GLY A CA 1
ATOM 1760 C C . GLY A 1 223 ? 4.949 -24.632 -33.178 1.00 33.31 223 GLY A C 1
ATOM 1761 O O . GLY A 1 223 ? 5.871 -23.827 -33.262 1.00 33.31 223 GLY A O 1
ATOM 1762 N N . SER A 1 224 ? 4.638 -25.463 -34.173 1.00 33.41 224 SER A N 1
ATOM 1763 C CA . SER A 1 224 ? 5.235 -25.353 -35.500 1.00 33.41 224 SER A CA 1
ATOM 1764 C C . SER A 1 224 ? 5.063 -23.933 -36.043 1.00 33.41 224 SER A C 1
ATOM 1766 O O . SER A 1 224 ? 3.986 -23.349 -35.979 1.00 33.41 224 SER A O 1
ATOM 1768 N N . VAL A 1 225 ? 6.133 -23.411 -36.640 1.00 40.78 225 VAL A N 1
ATOM 1769 C CA . VAL A 1 225 ? 6.304 -22.063 -37.221 1.00 40.78 225 VAL A CA 1
ATOM 1770 C C . VAL A 1 225 ? 5.346 -21.769 -38.404 1.00 40.78 225 VAL A C 1
ATOM 1772 O O . VAL A 1 225 ? 5.546 -20.826 -39.158 1.00 40.78 225 VAL A O 1
ATOM 1775 N N . LYS A 1 226 ? 4.275 -22.549 -38.588 1.00 38.41 226 LYS A N 1
ATOM 1776 C CA . LYS A 1 226 ? 3.262 -22.341 -39.633 1.00 38.41 226 LYS A CA 1
ATOM 1777 C C . LYS A 1 226 ? 1.984 -21.647 -39.149 1.00 38.41 226 LYS A C 1
ATOM 1779 O O . LYS A 1 226 ? 1.349 -20.996 -39.967 1.00 38.41 226 LYS A O 1
ATOM 1784 N N . ASP A 1 227 ? 1.680 -21.654 -37.851 1.00 36.16 227 ASP A N 1
ATOM 1785 C CA . ASP A 1 227 ? 0.373 -21.169 -37.365 1.00 36.16 227 ASP A CA 1
ATOM 1786 C C . ASP A 1 227 ? 0.375 -19.690 -36.917 1.00 36.16 227 ASP A C 1
ATOM 1788 O O . ASP A 1 227 ? -0.669 -19.120 -36.610 1.00 36.16 227 ASP A O 1
ATOM 1792 N N . LEU A 1 228 ? 1.536 -19.015 -36.910 1.00 36.78 228 LEU A N 1
ATOM 1793 C CA . LEU A 1 228 ? 1.642 -17.605 -36.491 1.00 36.78 228 LEU A CA 1
ATOM 1794 C C . LEU A 1 228 ? 1.278 -16.586 -37.590 1.00 36.78 228 LEU A C 1
ATOM 1796 O O . LEU A 1 228 ? 1.130 -15.399 -37.295 1.00 36.78 228 LEU A O 1
ATOM 1800 N N . ALA A 1 229 ? 1.149 -17.024 -38.847 1.00 34.94 229 ALA A N 1
ATOM 1801 C CA . ALA A 1 229 ? 0.783 -16.155 -39.968 1.00 34.94 229 ALA A CA 1
ATOM 1802 C C . ALA A 1 229 ? -0.742 -16.003 -40.128 1.00 34.94 229 ALA A C 1
ATOM 1804 O O . ALA A 1 229 ? -1.201 -14.949 -40.556 1.00 34.94 229 ALA A O 1
ATOM 1805 N N . GLU A 1 230 ? -1.533 -16.995 -39.710 1.00 34.69 230 GLU A N 1
ATOM 1806 C CA . GLU A 1 230 ? -2.993 -17.002 -39.904 1.00 34.69 230 GLU A CA 1
ATOM 1807 C C . GLU A 1 230 ? -3.769 -16.217 -38.829 1.00 34.69 230 GLU A C 1
ATOM 1809 O O . GLU A 1 230 ? -4.929 -15.864 -39.026 1.00 34.69 230 GLU A O 1
ATOM 1814 N N . PHE A 1 231 ? -3.136 -15.863 -37.703 1.00 33.09 231 PHE A N 1
ATOM 1815 C CA . PHE A 1 231 ? -3.815 -15.157 -36.605 1.00 33.09 231 PHE A CA 1
ATOM 1816 C C . PHE A 1 231 ? -3.774 -13.620 -36.706 1.00 33.09 231 PHE A C 1
ATOM 1818 O O . PHE A 1 231 ? -4.402 -12.938 -35.897 1.00 33.09 231 PHE A O 1
ATOM 1825 N N . ARG A 1 232 ? -3.049 -13.044 -37.680 1.00 34.66 232 ARG A N 1
ATOM 1826 C CA . ARG A 1 232 ? -2.968 -11.577 -37.871 1.00 34.66 232 ARG A CA 1
ATOM 1827 C C . ARG A 1 232 ? -3.974 -11.017 -38.881 1.00 34.66 232 ARG A C 1
ATOM 1829 O O . ARG A 1 232 ? -4.076 -9.799 -38.978 1.00 34.66 232 ARG A O 1
ATOM 1836 N N . GLU A 1 233 ? -4.743 -11.857 -39.574 1.00 35.97 233 GLU A N 1
ATOM 1837 C CA . GLU A 1 233 ? -5.658 -11.406 -40.638 1.00 35.97 233 GLU A CA 1
ATOM 1838 C C . GLU A 1 233 ? -7.150 -11.347 -40.262 1.00 35.97 233 GLU A C 1
ATOM 1840 O O . GLU A 1 233 ? -7.928 -10.806 -41.039 1.00 35.97 233 GLU A O 1
ATOM 1845 N N . ASN A 1 234 ? -7.574 -11.792 -39.068 1.00 31.00 234 ASN A N 1
ATOM 1846 C CA . ASN A 1 234 ? -9.011 -11.941 -38.756 1.00 31.00 234 ASN A CA 1
ATOM 1847 C C . ASN A 1 234 ? -9.568 -11.146 -37.559 1.00 31.00 234 ASN A C 1
ATOM 1849 O O . ASN A 1 234 ? -10.632 -11.485 -37.044 1.00 31.00 234 ASN A O 1
ATOM 1853 N N . THR A 1 235 ? -8.935 -10.040 -37.154 1.00 33.12 235 THR A N 1
ATOM 1854 C CA . THR A 1 235 ? -9.557 -9.118 -36.172 1.00 33.12 235 THR A CA 1
ATOM 1855 C C . THR A 1 235 ? -9.558 -7.661 -36.622 1.00 33.12 235 THR A C 1
ATOM 1857 O O . THR A 1 235 ? -9.471 -6.738 -35.814 1.00 33.12 235 THR A O 1
ATOM 1860 N N . ALA A 1 236 ? -9.700 -7.447 -37.929 1.00 33.16 236 ALA A N 1
ATOM 1861 C CA . ALA A 1 236 ? -10.305 -6.229 -38.438 1.00 33.16 236 ALA A CA 1
ATOM 1862 C C . ALA A 1 236 ? -11.814 -6.472 -38.613 1.00 33.16 236 ALA A C 1
ATOM 1864 O O . ALA A 1 236 ? -12.204 -7.395 -39.323 1.00 33.16 236 ALA A O 1
ATOM 1865 N N . ILE A 1 237 ? -12.613 -5.568 -38.029 1.00 30.66 237 ILE A N 1
ATOM 1866 C CA . ILE A 1 237 ? -14.016 -5.209 -38.333 1.00 30.66 237 ILE A CA 1
ATOM 1867 C C . ILE A 1 237 ? -15.044 -5.479 -37.205 1.00 30.66 237 ILE A C 1
ATOM 1869 O O . ILE A 1 237 ? -15.393 -6.620 -36.914 1.00 30.66 237 ILE A O 1
ATOM 1873 N N . LYS A 1 238 ? -15.623 -4.337 -36.778 1.00 31.52 238 LYS A N 1
ATOM 1874 C CA . LYS A 1 238 ? -16.846 -4.024 -36.002 1.00 31.52 238 LYS A CA 1
ATOM 1875 C C . LYS A 1 238 ? -16.768 -4.004 -34.479 1.00 31.52 238 LYS A C 1
ATOM 1877 O O . LYS A 1 238 ? -16.818 -5.076 -33.849 1.00 31.52 238 LYS A O 1
#

pLDDT: mean 72.24, std 23.49, range [30.53, 98.44]

Foldseek 3Di:
DPPPPDPDDDDDPCPVVVVVVVVCVVVVVVVVVVVVVVVVPPPPPDPDPVCCVVAQEEEAEEEQPQQADPVLQDGPLVSVLVVLVVQLVCLVVVGQYEYEYENQLSQLLNVQLVVVVVVVVVVCVVPVDDPCSVVVSVPDDSLNSNVRSVVVVVVSSQVSNVVSVAAEDEDEDEPVCCVDPVSVVVVVVVSVVCSVVSHHYYYYYNSNPYDDPDPPCVVVPPDPPPPPVVVPPPPPDD

Nearest PDB structures (foldseek):
  8j28-assembly1_C  TM=8.400E-01  e=4.959E-15  Arabidopsis thaliana
  8y2h-assembly1_B  TM=8.636E-01  e=1.358E-14  Arabidopsis thaliana
  8j0e-assembly1_B  TM=8.384E-01  e=1.446E-14  Arabidopsis thaliana
  4q1t-assembly1_B  TM=8.641E-01  e=5.776E-14  Burkholderia thailandensis E264
  4q1t-assembly1_A  TM=8.032E-01  e=7.630E-13  Burkholderia thailandensis E264

Radius of gyration: 27.62 Å; Cα contacts (8 Å, |Δi|>4): 207; chains: 1; bounding box: 41×80×71 Å

Organism: Diploptera punctata (NCBI:txid6984)

Secondary structure (DSSP, 8-state):
---SSS-----S--HHHHHHHHHHHHHHHHHHHHHHHHHH-------SGGGGGG-SEEEEE--HHHHB-TTSSSB-HHHHHHHHHHHHHHHHTT-EEEEE---HHHHHHHHHHHHHHHHHHHHGGG-----HHHHHHHSS-HHHHHHHHHHHHHHHHHHHHHTTT--EEEEEE-GGGGTSHHHHHHHHHHHHHHHHTT-EEEEEE-TTTSPP----GGGTTS--TTTTSGGGSS----

Sequence (238 aa):
SLKFLYSMKHKFSMAHIWHSFQSQLPQMAQMEQKRTVINERRRVMFTDRKQLKYARRLVVKLGSAVITREDEHGLALGRLASIVEQVAECHLEGRECIMVTSGAVAFGKQKLTQELLMSLSMRETLSPKDHTREDAGKLLDARAAAAIGQSGLMSLYEAMFSQYGVKVAQVLVTKPDFYNEETRRNLFSTLSELISLNIVPIINTNDAVTPPPQIDEDVVVKGSVKDLAEFRENTAIK